Protein AF-A0A962HJQ5-F1 (afdb_monomer_lite)

Foldseek 3Di:
DDKDFQDPLQLCCLQDVVLVVLLVVLVPDDPPDDDPPDDPVCVVVSVVSSVSSVVSLVSLLVVQVVLCVQAQQVLCVVVVFHPVQWDDQVRCCVPVRGPDSVCCRVQQKDKIKGWDQFPVRFIKIKIWMWHQDSVQFIKIKIWIDRVVRDGPDPPPLDQDPPWDFDDPPHRMIMHRDPQRNPPSPDSIGDNPVSNVSSNSSVVSVNVVRD

Structure (mmCIF, N/CA/C/O backbone):
data_AF-A0A962HJQ5-F1
#
_entry.id   AF-A0A962HJQ5-F1
#
loop_
_atom_site.group_PDB
_atom_site.id
_atom_site.type_symbol
_atom_site.label_atom_id
_atom_site.label_alt_id
_atom_site.label_comp_id
_atom_site.label_asym_id
_atom_site.label_entity_id
_atom_site.label_seq_id
_atom_site.pdbx_PDB_ins_code
_atom_site.Cartn_x
_atom_site.Cartn_y
_atom_site.Cartn_z
_atom_site.occupancy
_atom_site.B_iso_or_equiv
_atom_site.auth_seq_id
_atom_site.auth_comp_id
_atom_site.auth_asym_id
_atom_site.auth_atom_id
_atom_site.pdbx_PDB_model_num
ATOM 1 N N . MET A 1 1 ? -8.966 -14.973 -13.657 1.00 60.47 1 MET A N 1
ATOM 2 C CA . MET A 1 1 ? -9.252 -13.671 -13.022 1.00 60.47 1 MET A CA 1
ATOM 3 C C . MET A 1 1 ? -9.067 -13.890 -11.535 1.00 60.47 1 MET A C 1
ATOM 5 O O . MET A 1 1 ? -9.686 -14.814 -11.024 1.00 60.47 1 MET A O 1
ATOM 9 N N . ARG A 1 2 ? -8.128 -13.191 -10.892 1.00 80.62 2 ARG A N 1
ATOM 10 C CA . ARG A 1 2 ? -7.894 -13.332 -9.450 1.00 80.62 2 ARG A CA 1
ATOM 11 C C . ARG A 1 2 ? -8.557 -12.132 -8.786 1.00 80.62 2 ARG A C 1
ATOM 13 O O . ARG A 1 2 ? -8.200 -11.006 -9.117 1.00 80.62 2 ARG A O 1
ATOM 20 N N . ALA A 1 3 ? -9.555 -12.388 -7.953 1.00 88.56 3 ALA A N 1
ATOM 21 C CA . ALA A 1 3 ? -10.132 -11.385 -7.074 1.00 88.56 3 ALA A CA 1
ATOM 22 C C . ALA A 1 3 ? -9.440 -11.483 -5.710 1.00 88.56 3 ALA A C 1
ATOM 24 O O . ALA A 1 3 ? -9.055 -12.582 -5.302 1.00 88.56 3 ALA A O 1
ATOM 25 N N . ILE A 1 4 ? -9.266 -10.347 -5.041 1.00 92.81 4 ILE A N 1
ATOM 26 C CA . ILE A 1 4 ? -8.796 -10.267 -3.655 1.00 92.81 4 ILE A CA 1
ATOM 27 C C . ILE A 1 4 ? -10.008 -10.025 -2.763 1.00 92.81 4 ILE A C 1
ATOM 29 O O . ILE A 1 4 ? -10.815 -9.146 -3.062 1.00 92.81 4 ILE A O 1
ATOM 33 N N . SER A 1 5 ? -10.142 -10.776 -1.672 1.00 93.50 5 SER A N 1
ATOM 34 C CA . SER A 1 5 ? -11.201 -10.523 -0.693 1.00 93.50 5 SER A CA 1
ATOM 35 C C . SER A 1 5 ? -10.826 -9.337 0.197 1.00 93.50 5 SER A C 1
ATOM 37 O O . SER A 1 5 ? -9.722 -9.283 0.733 1.00 93.50 5 SER A O 1
ATOM 39 N N . ILE A 1 6 ? -11.746 -8.387 0.358 1.00 93.81 6 ILE A N 1
ATOM 40 C CA . ILE A 1 6 ? -11.607 -7.261 1.281 1.00 93.81 6 ILE A CA 1
ATOM 41 C C . ILE A 1 6 ? -12.189 -7.691 2.635 1.00 93.81 6 ILE A C 1
ATOM 43 O O . ILE A 1 6 ? -13.395 -7.943 2.713 1.00 93.81 6 ILE A O 1
ATOM 47 N N . PRO A 1 7 ? -11.386 -7.737 3.713 1.00 94.38 7 PRO A N 1
ATOM 48 C CA . PRO A 1 7 ? -11.884 -8.055 5.048 1.00 94.38 7 PRO A CA 1
ATOM 49 C C . PRO A 1 7 ? -13.040 -7.141 5.471 1.00 94.38 7 PRO A C 1
ATOM 51 O O . PRO A 1 7 ? -13.002 -5.939 5.208 1.00 94.38 7 PRO A O 1
ATOM 54 N N . ASP A 1 8 ? -14.039 -7.684 6.171 1.00 93.69 8 ASP A N 1
ATOM 55 C CA . ASP A 1 8 ? -15.228 -6.928 6.610 1.00 93.69 8 ASP A CA 1
ATOM 56 C C . ASP A 1 8 ? -14.864 -5.662 7.406 1.00 93.69 8 ASP A C 1
ATOM 58 O O . ASP A 1 8 ? -15.430 -4.594 7.192 1.00 93.69 8 ASP A O 1
ATOM 62 N N . SER A 1 9 ? -13.835 -5.756 8.252 1.00 94.88 9 SER A N 1
ATOM 63 C CA . SER A 1 9 ? -13.275 -4.630 9.014 1.00 94.88 9 SER A CA 1
ATOM 64 C C . SER A 1 9 ? -12.841 -3.457 8.127 1.00 94.88 9 SER A C 1
ATOM 66 O O . SER A 1 9 ? -12.999 -2.297 8.510 1.00 94.88 9 SER A O 1
ATOM 68 N N . LEU A 1 10 ? -12.304 -3.745 6.938 1.00 95.06 10 LEU A N 1
ATOM 69 C CA . LEU A 1 10 ? -11.903 -2.737 5.963 1.00 95.06 10 LEU A CA 1
ATOM 70 C C . LEU A 1 10 ? -13.080 -2.238 5.141 1.00 95.06 10 LEU A C 1
ATOM 72 O O . LEU A 1 10 ? -13.107 -1.061 4.796 1.00 95.06 10 LEU A O 1
ATOM 76 N N . GLN A 1 11 ? -14.051 -3.101 4.839 1.00 93.25 11 GLN A N 1
ATOM 77 C CA . GLN A 1 11 ? -15.270 -2.673 4.158 1.00 93.25 11 GLN A CA 1
ATOM 78 C C . GLN A 1 11 ? -15.969 -1.581 4.973 1.00 93.25 11 GLN A C 1
ATOM 80 O O . GLN A 1 11 ? -16.251 -0.511 4.436 1.00 93.25 11 GLN A O 1
ATOM 85 N N . ASP A 1 12 ? -16.166 -1.794 6.275 1.00 92.75 12 ASP A N 1
ATOM 86 C CA . ASP A 1 12 ? -16.761 -0.782 7.151 1.00 92.75 12 ASP A CA 1
ATOM 87 C C . ASP A 1 12 ? -15.897 0.490 7.207 1.00 92.75 12 ASP A C 1
ATOM 89 O O . ASP A 1 12 ? -16.403 1.599 7.028 1.00 92.75 12 ASP A O 1
ATOM 93 N N . TYR A 1 13 ? -14.577 0.344 7.377 1.00 94.44 13 TYR A N 1
ATOM 94 C CA . TYR A 1 13 ? -13.633 1.469 7.437 1.00 94.44 13 TYR A CA 1
ATOM 95 C C . TYR A 1 13 ? -13.622 2.329 6.157 1.00 94.44 13 TYR A C 1
ATOM 97 O O . TYR A 1 13 ? -13.557 3.562 6.223 1.00 94.44 13 TYR A O 1
ATOM 105 N N . PHE A 1 14 ? -13.695 1.708 4.977 1.00 92.69 14 PHE A N 1
ATOM 106 C CA . PHE A 1 14 ? -13.731 2.432 3.706 1.00 92.69 14 PHE A CA 1
ATOM 107 C C . PHE A 1 14 ? -15.068 3.147 3.494 1.00 92.69 14 PHE A C 1
ATOM 109 O O . PHE A 1 14 ? -15.081 4.283 3.013 1.00 92.69 14 PHE A O 1
ATOM 116 N N . ASN A 1 15 ? -16.173 2.523 3.901 1.00 91.06 15 ASN A N 1
ATOM 117 C CA . ASN A 1 15 ? -17.524 3.004 3.625 1.00 91.06 15 ASN A CA 1
ATOM 118 C C . ASN A 1 15 ? -18.063 4.038 4.613 1.00 91.06 15 ASN A C 1
ATOM 120 O O . ASN A 1 15 ? -18.939 4.817 4.237 1.00 91.06 15 ASN A O 1
ATOM 124 N N . ASP A 1 16 ? -17.575 4.051 5.852 1.00 93.19 16 ASP A N 1
ATOM 125 C CA . ASP A 1 16 ? -18.049 4.959 6.894 1.00 93.19 16 ASP A CA 1
ATOM 126 C C . ASP A 1 16 ? -16.943 5.951 7.305 1.00 93.19 16 ASP A C 1
ATOM 128 O O . ASP A 1 16 ? -16.043 5.603 8.075 1.00 93.19 16 ASP A O 1
ATOM 132 N N . PRO A 1 17 ? -17.002 7.216 6.835 1.00 93.12 17 PRO A N 1
ATOM 133 C CA . PRO A 1 17 ? -16.044 8.251 7.224 1.00 93.12 17 PRO A CA 1
ATOM 134 C C . PRO A 1 17 ? -16.004 8.528 8.734 1.00 93.12 17 PRO A C 1
ATOM 136 O O . PRO A 1 17 ? -14.959 8.917 9.256 1.00 93.12 17 PRO A O 1
ATOM 139 N N . SER A 1 18 ? -17.116 8.318 9.447 1.00 96.06 18 SER A N 1
ATOM 140 C CA . SER A 1 18 ? -17.183 8.512 10.900 1.00 96.06 18 SER A CA 1
ATOM 141 C C . SER A 1 18 ? -16.418 7.403 11.613 1.00 96.06 18 SER A C 1
ATOM 143 O O . SER A 1 18 ? -15.570 7.690 12.459 1.00 96.06 18 SER A O 1
ATOM 145 N N . LEU A 1 19 ? -16.652 6.144 11.227 1.00 95.56 19 LEU A N 1
ATOM 146 C CA . LEU A 1 19 ? -15.880 5.007 11.733 1.00 95.56 19 LEU A CA 1
ATOM 147 C C . LEU A 1 19 ? -14.393 5.175 11.420 1.00 95.56 19 LEU A C 1
ATOM 149 O O . LEU A 1 19 ? -13.556 4.981 12.299 1.00 95.56 19 LEU A O 1
ATOM 153 N N . ARG A 1 20 ? -14.068 5.590 10.193 1.00 95.25 20 ARG A N 1
ATOM 154 C CA . ARG A 1 20 ? -12.700 5.882 9.763 1.00 95.25 20 ARG A CA 1
ATOM 155 C C . ARG A 1 20 ? -12.027 6.879 10.698 1.00 95.25 20 ARG A C 1
ATOM 157 O O . ARG A 1 20 ? -10.961 6.585 11.225 1.00 95.25 20 ARG A O 1
ATOM 164 N N . SER A 1 21 ? -12.677 8.013 10.967 1.00 96.69 21 SER A N 1
ATOM 165 C CA . SER A 1 21 ? -12.158 9.036 11.881 1.00 96.69 21 SER A CA 1
ATOM 166 C C . SER A 1 21 ? -11.930 8.499 13.296 1.00 96.69 21 SER A C 1
ATOM 168 O O . SER A 1 21 ? -10.949 8.876 13.933 1.00 96.69 21 SER A O 1
ATOM 170 N N . VAL A 1 22 ? -12.812 7.628 13.795 1.00 97.06 22 VAL A N 1
ATOM 171 C CA . VAL A 1 22 ? -12.656 6.998 15.116 1.00 97.06 22 VAL A CA 1
ATOM 172 C C . VAL A 1 22 ? -11.470 6.035 15.129 1.00 97.06 22 VAL A C 1
ATOM 174 O O . VAL A 1 22 ? -10.683 6.057 16.073 1.00 97.06 22 VAL A O 1
ATOM 177 N N . VAL A 1 23 ? -11.317 5.208 14.091 1.00 97.00 23 VAL A N 1
ATOM 178 C CA . VAL A 1 23 ? -10.184 4.282 13.952 1.00 97.00 23 VAL A CA 1
ATOM 179 C C . VAL A 1 23 ? -8.864 5.046 13.913 1.00 97.00 23 VAL A C 1
ATOM 181 O O . VAL A 1 23 ? -7.962 4.705 14.673 1.00 97.00 23 VAL A O 1
ATOM 184 N N . GLU A 1 24 ? -8.765 6.090 13.085 1.00 95.75 24 GLU A N 1
ATOM 185 C CA . GLU A 1 24 ? -7.567 6.937 12.994 1.00 95.75 24 GLU A CA 1
ATOM 186 C C . GLU A 1 24 ? -7.223 7.526 14.370 1.00 95.75 24 GLU A C 1
ATOM 188 O O . GLU A 1 24 ? -6.123 7.317 14.878 1.00 95.75 24 GLU A O 1
ATOM 193 N N . HIS A 1 25 ? -8.202 8.136 15.046 1.00 95.19 25 HIS A N 1
ATOM 194 C CA . HIS A 1 25 ? -7.995 8.723 16.369 1.00 95.19 25 HIS A CA 1
ATOM 195 C C . HIS A 1 25 ? -7.527 7.703 17.420 1.00 95.19 25 HIS A C 1
ATOM 197 O O . HIS A 1 25 ? -6.647 8.001 18.228 1.00 95.19 25 HIS A O 1
ATOM 203 N N . LEU A 1 26 ? -8.097 6.492 17.426 1.00 95.75 26 LEU A N 1
ATOM 204 C CA . LEU A 1 26 ? -7.707 5.426 18.356 1.00 95.75 26 LEU A CA 1
ATOM 205 C C . LEU A 1 26 ? -6.292 4.898 18.091 1.00 95.75 26 LEU A C 1
ATOM 207 O O . LEU A 1 26 ? -5.616 4.477 19.032 1.00 95.75 26 LEU A O 1
ATOM 211 N N . LEU A 1 27 ? -5.853 4.892 16.831 1.00 94.88 27 LEU A N 1
ATOM 212 C CA . LEU A 1 27 ? -4.522 4.433 16.432 1.00 94.88 27 LEU A CA 1
ATOM 213 C C . LEU A 1 27 ? -3.431 5.486 16.657 1.00 94.88 27 LEU A C 1
ATOM 215 O O . LEU A 1 27 ? -2.266 5.114 16.786 1.00 94.88 27 LEU A O 1
ATOM 219 N N . GLU A 1 28 ? -3.795 6.766 16.739 1.00 92.50 28 GLU A N 1
ATOM 220 C CA . GLU A 1 28 ? -2.890 7.858 17.122 1.00 92.50 28 GLU A CA 1
ATOM 221 C C . GLU A 1 28 ? -2.537 7.845 18.620 1.00 92.50 28 GLU A C 1
ATOM 223 O O . GLU A 1 28 ? -1.492 8.367 19.011 1.00 92.50 28 GLU A O 1
ATOM 228 N N . GLN A 1 29 ? -3.376 7.242 19.471 1.00 90.38 29 GLN A N 1
ATOM 229 C CA . GLN A 1 29 ? -3.113 7.154 20.911 1.00 90.38 29 GLN A CA 1
ATOM 230 C C . GLN A 1 29 ? -1.950 6.196 21.209 1.00 90.38 29 GLN A C 1
ATOM 232 O O . GLN A 1 29 ? -1.920 5.060 20.722 1.00 90.38 29 GLN A O 1
ATOM 237 N N . THR A 1 30 ? -1.022 6.619 22.073 1.00 84.00 30 THR A N 1
ATOM 238 C CA . THR A 1 30 ? 0.113 5.789 22.509 1.00 84.00 30 THR A CA 1
ATOM 239 C C . THR A 1 30 ? -0.341 4.649 23.423 1.00 84.00 30 THR A C 1
ATOM 241 O O . THR A 1 30 ? -1.396 4.698 24.053 1.00 84.00 30 THR A O 1
ATOM 244 N N . ASP A 1 31 ? 0.422 3.555 23.477 1.00 82.94 31 ASP A N 1
ATOM 245 C CA . ASP A 1 31 ? 0.130 2.409 24.359 1.00 82.94 31 ASP A CA 1
ATOM 246 C C . ASP A 1 31 ? 0.435 2.672 25.840 1.00 82.94 31 ASP A C 1
ATOM 248 O O . ASP A 1 31 ? 0.076 1.870 26.700 1.00 82.94 31 ASP A O 1
ATOM 252 N N . GLU A 1 32 ? 1.069 3.801 26.148 1.00 88.25 32 GLU A N 1
ATOM 253 C CA . GLU A 1 32 ? 1.631 4.061 27.471 1.00 88.25 32 GLU A CA 1
ATOM 254 C C . GLU A 1 32 ? 0.587 4.566 28.474 1.00 88.25 32 GLU A C 1
ATOM 256 O O . GLU A 1 32 ? 0.693 4.282 29.672 1.00 88.25 32 GLU A O 1
ATOM 261 N N . HIS A 1 33 ? -0.435 5.296 28.014 1.00 88.56 33 HIS A N 1
ATOM 262 C CA . HIS A 1 33 ? -1.385 5.985 28.889 1.00 88.56 33 HIS A CA 1
ATOM 263 C C . HIS A 1 33 ? -2.832 5.896 28.385 1.00 88.56 33 HIS A C 1
ATOM 265 O O . HIS A 1 33 ? -3.103 5.958 27.188 1.00 88.56 33 HIS A O 1
ATOM 271 N N . LEU A 1 34 ? -3.783 5.772 29.320 1.00 91.44 34 LEU A N 1
ATOM 272 C CA . LEU A 1 34 ? -5.211 5.902 29.016 1.00 91.44 34 LEU A CA 1
ATOM 273 C C . LEU A 1 34 ? -5.571 7.375 28.743 1.00 91.44 3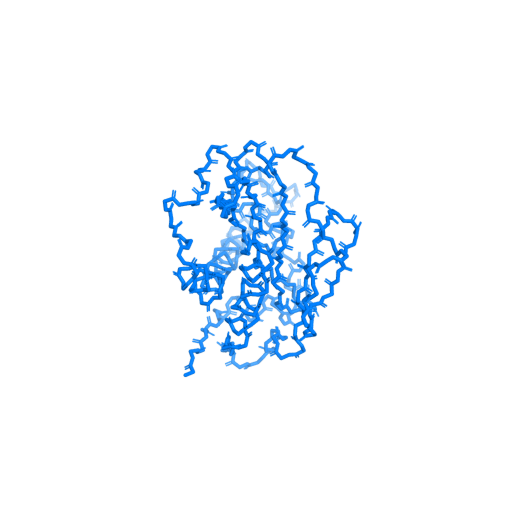4 LEU A C 1
ATOM 275 O O . LEU A 1 34 ? -4.968 8.261 29.357 1.00 91.44 34 LEU A O 1
ATOM 279 N N . PRO A 1 35 ? -6.580 7.655 27.894 1.00 92.25 35 PRO A N 1
ATOM 280 C CA . PRO A 1 35 ? -7.053 9.014 27.653 1.00 92.25 35 PRO A CA 1
ATOM 281 C C . PRO A 1 35 ? -7.442 9.740 28.945 1.00 92.25 35 PRO A C 1
ATOM 283 O O . PRO A 1 35 ? -8.098 9.178 29.829 1.00 92.25 35 PRO A O 1
ATOM 286 N N . ALA A 1 36 ? -7.070 11.017 29.041 1.00 91.31 36 ALA A N 1
ATOM 287 C CA . ALA A 1 36 ? -7.434 11.849 30.180 1.00 91.31 36 ALA A CA 1
ATOM 288 C C . ALA A 1 36 ? -8.964 11.968 30.298 1.00 91.31 36 ALA A C 1
ATOM 290 O O . ALA A 1 36 ? -9.658 12.225 29.317 1.00 91.31 36 ALA A O 1
ATOM 291 N N . GLY A 1 37 ? -9.491 11.792 31.511 1.00 92.81 37 GLY A N 1
ATOM 292 C CA . GLY A 1 37 ? -10.931 11.877 31.776 1.00 92.81 37 GLY A CA 1
ATOM 293 C C . GLY A 1 37 ? -11.733 10.612 31.448 1.00 92.81 37 GLY A C 1
ATOM 294 O O . GLY A 1 37 ? -12.948 10.623 31.638 1.00 92.81 37 GLY A O 1
ATOM 295 N N . LEU A 1 38 ? -11.091 9.520 31.012 1.00 94.88 38 LEU A N 1
ATOM 296 C CA . LEU A 1 38 ? -11.764 8.232 30.835 1.00 94.88 38 LEU A CA 1
ATOM 297 C C . LEU A 1 38 ? -12.240 7.689 32.193 1.00 94.88 38 LEU A C 1
ATOM 299 O O . LEU A 1 38 ? -11.442 7.473 33.107 1.00 94.88 38 LEU A O 1
ATOM 303 N N . GLY A 1 39 ? -13.547 7.461 32.329 1.00 96.19 39 GLY A N 1
ATOM 304 C CA . GLY A 1 39 ? -14.117 6.853 33.526 1.00 96.19 39 GLY A CA 1
ATOM 305 C C . GLY A 1 39 ? -13.748 5.374 33.646 1.00 96.19 39 GLY A C 1
ATOM 306 O O . GLY A 1 39 ? -13.591 4.677 32.645 1.00 96.19 39 GLY A O 1
ATOM 307 N N . TRP A 1 40 ? -13.653 4.859 34.877 1.00 96.00 40 TRP A N 1
ATOM 308 C CA . TRP A 1 40 ? -13.306 3.449 35.123 1.00 96.00 40 TRP A CA 1
ATOM 309 C C . TRP A 1 40 ? -14.262 2.468 34.427 1.00 96.00 40 TRP A C 1
ATOM 311 O O . TRP A 1 40 ? -13.834 1.424 33.937 1.00 96.00 40 TRP A O 1
ATOM 321 N N . GLN A 1 41 ? -15.547 2.815 34.339 1.00 95.69 41 GLN A N 1
ATOM 322 C CA . GLN A 1 41 ? -16.557 2.026 33.633 1.00 95.69 41 GLN A CA 1
ATOM 323 C C . GLN A 1 41 ? -16.315 1.930 32.114 1.00 95.69 41 GLN A C 1
ATOM 325 O O . GLN A 1 41 ? -16.746 0.961 31.491 1.00 95.69 41 GLN A O 1
ATOM 330 N N . ASP A 1 42 ? -15.589 2.887 31.530 1.00 96.56 42 ASP A N 1
ATOM 331 C CA . ASP A 1 42 ? -15.384 3.005 30.082 1.00 96.56 42 ASP A CA 1
ATOM 332 C C . ASP A 1 42 ? -14.083 2.339 29.609 1.00 96.56 42 ASP A C 1
ATOM 334 O O . ASP A 1 42 ? -13.910 2.088 28.417 1.00 96.56 42 ASP A O 1
ATOM 338 N N . VAL A 1 43 ? -13.188 1.970 30.534 1.00 95.44 43 VAL A N 1
ATOM 339 C CA . VAL A 1 43 ? -11.883 1.345 30.240 1.00 95.44 43 VAL A CA 1
ATOM 340 C C . VAL A 1 43 ? -12.031 0.084 29.386 1.00 95.44 43 VAL A C 1
ATOM 342 O O . VAL A 1 43 ? -11.306 -0.104 28.408 1.00 95.44 43 VAL A O 1
ATOM 345 N N . ARG A 1 44 ? -13.005 -0.779 29.703 1.00 97.12 44 ARG A N 1
ATOM 346 C CA . ARG A 1 44 ? -13.254 -2.007 28.930 1.00 97.12 44 ARG A CA 1
ATOM 347 C C . ARG A 1 44 ? -13.685 -1.697 27.497 1.00 97.12 44 ARG A C 1
ATOM 349 O O . ARG A 1 44 ? -13.210 -2.339 26.557 1.00 97.12 44 ARG A O 1
ATOM 356 N N . THR A 1 45 ? -14.587 -0.733 27.339 1.00 96.69 45 THR A N 1
ATOM 357 C CA . THR A 1 45 ? -15.089 -0.296 26.033 1.00 96.69 45 THR A CA 1
ATOM 358 C C . THR A 1 45 ? -13.960 0.314 25.211 1.00 96.69 45 THR A C 1
ATOM 360 O O . THR A 1 45 ? -13.792 -0.061 24.054 1.00 96.69 45 THR A O 1
ATOM 363 N N . TYR A 1 46 ? -13.123 1.155 25.827 1.00 96.00 46 TYR A N 1
ATOM 364 C CA . TYR A 1 46 ? -11.944 1.745 25.195 1.00 96.00 46 TYR A CA 1
ATOM 365 C C . TYR A 1 46 ? -10.988 0.681 24.644 1.00 96.00 46 TYR A C 1
ATOM 367 O O . TYR A 1 46 ? -10.667 0.701 23.458 1.00 96.00 46 TYR A O 1
ATOM 375 N N . HIS A 1 47 ? -10.582 -0.300 25.458 1.00 95.69 47 HIS A N 1
ATOM 376 C CA . HIS A 1 47 ? -9.683 -1.360 24.985 1.00 95.69 47 HIS A CA 1
ATOM 377 C C . HIS A 1 47 ? -10.309 -2.228 23.891 1.00 95.69 47 HIS A C 1
ATOM 379 O O . HIS A 1 47 ? -9.611 -2.637 22.966 1.00 95.69 47 HIS A O 1
ATOM 385 N N . SER A 1 48 ? -11.618 -2.482 23.964 1.00 97.12 48 SER A N 1
ATOM 386 C CA . SER A 1 48 ? -12.330 -3.238 22.927 1.00 97.12 48 SER A CA 1
ATOM 387 C C . SER A 1 48 ? -12.355 -2.473 21.599 1.00 97.12 48 SER A C 1
ATOM 389 O O . SER A 1 48 ? -12.053 -3.047 20.554 1.00 97.12 48 SER A O 1
ATOM 391 N N . ALA A 1 49 ? -12.640 -1.168 21.641 1.00 96.88 49 ALA A N 1
ATOM 392 C CA . ALA A 1 49 ? -12.610 -0.297 20.469 1.00 96.88 49 ALA A CA 1
ATOM 393 C C . ALA A 1 49 ? -11.196 -0.191 19.881 1.00 96.88 49 ALA A C 1
ATOM 395 O O . ALA A 1 49 ? -11.007 -0.311 18.672 1.00 96.88 49 ALA A O 1
ATOM 396 N N . ARG A 1 50 ? -10.181 -0.051 20.738 1.00 96.31 50 ARG A N 1
ATOM 397 C CA . ARG A 1 50 ? -8.783 -0.001 20.309 1.00 96.31 50 ARG A CA 1
ATOM 398 C C . ARG A 1 50 ? -8.326 -1.303 19.659 1.00 96.31 50 ARG A C 1
ATOM 400 O O . ARG A 1 50 ? -7.649 -1.265 18.638 1.00 96.31 50 ARG A O 1
ATOM 407 N N . LEU A 1 51 ? -8.712 -2.453 20.212 1.00 96.69 51 LEU A N 1
ATOM 408 C CA . LEU A 1 51 ? -8.418 -3.751 19.607 1.00 96.69 51 LEU A CA 1
ATOM 409 C C . LEU A 1 51 ? -9.047 -3.872 18.211 1.00 96.69 51 LEU A C 1
ATOM 411 O O . LEU A 1 51 ? -8.393 -4.357 17.289 1.00 96.69 51 LEU A O 1
ATOM 415 N N . ALA A 1 52 ? -10.281 -3.392 18.034 1.00 97.81 52 ALA A N 1
ATOM 416 C CA . ALA A 1 52 ? -10.923 -3.344 16.723 1.00 97.81 52 ALA A CA 1
ATOM 417 C C . ALA A 1 52 ? -10.162 -2.433 15.742 1.00 97.81 52 ALA A C 1
ATOM 419 O O . ALA A 1 52 ? -9.911 -2.835 14.609 1.00 97.81 52 ALA A O 1
ATOM 420 N N . ALA A 1 53 ? -9.710 -1.256 16.186 1.00 97.44 53 ALA A N 1
ATOM 421 C CA . ALA A 1 53 ? -8.896 -0.357 15.366 1.00 97.44 53 ALA A CA 1
ATOM 422 C C . ALA A 1 53 ? -7.549 -0.993 14.962 1.00 97.44 53 ALA A C 1
ATOM 424 O O . ALA A 1 53 ? -7.137 -0.915 13.805 1.00 97.44 53 ALA A O 1
ATOM 425 N N . LEU A 1 54 ? -6.884 -1.701 15.883 1.00 96.31 54 LEU A N 1
ATOM 426 C CA . LEU A 1 54 ? -5.660 -2.456 15.589 1.00 96.31 54 LEU A CA 1
ATOM 427 C C . LEU A 1 54 ? -5.901 -3.572 14.568 1.00 96.31 54 LEU A C 1
ATOM 429 O O . LEU A 1 54 ? -5.047 -3.801 13.711 1.00 96.31 54 LEU A O 1
ATOM 433 N N . LYS A 1 55 ? -7.061 -4.238 14.628 1.00 97.19 55 LYS A N 1
ATOM 434 C CA . LYS A 1 55 ? -7.465 -5.221 13.620 1.00 97.19 55 LYS A CA 1
ATOM 435 C C . LYS A 1 55 ? -7.633 -4.577 12.244 1.00 97.19 55 LYS A C 1
ATOM 437 O O . LYS A 1 55 ? -7.086 -5.112 11.288 1.00 97.19 55 LYS A O 1
ATOM 442 N N . VAL A 1 56 ? -8.304 -3.425 12.150 1.00 97.00 56 VAL A N 1
ATOM 443 C CA . VAL A 1 56 ? -8.416 -2.664 10.889 1.00 97.00 56 VAL A CA 1
ATOM 444 C C . VAL A 1 56 ? -7.024 -2.362 10.328 1.00 97.00 56 VAL A C 1
ATOM 446 O O . VAL A 1 56 ? -6.764 -2.646 9.165 1.00 97.00 56 VAL A O 1
ATOM 449 N N . ARG A 1 57 ? -6.089 -1.878 11.158 1.00 96.69 57 ARG A N 1
ATOM 450 C CA . ARG A 1 57 ? -4.709 -1.605 10.725 1.00 96.69 57 ARG A CA 1
ATOM 451 C C . ARG A 1 57 ? -3.986 -2.847 10.201 1.00 96.69 57 ARG A C 1
ATOM 453 O O . ARG A 1 57 ? -3.301 -2.772 9.184 1.00 96.69 57 ARG A O 1
ATOM 460 N N . ALA A 1 58 ? -4.119 -3.977 10.893 1.00 96.62 58 ALA A N 1
ATOM 461 C CA . ALA A 1 58 ? -3.501 -5.233 10.476 1.00 96.62 58 ALA A CA 1
ATOM 462 C C . ALA A 1 58 ? -4.097 -5.748 9.158 1.00 96.62 58 ALA A C 1
ATOM 464 O O . ALA A 1 58 ? -3.353 -6.068 8.234 1.00 96.62 58 ALA A O 1
ATOM 465 N N . ASP A 1 59 ? -5.427 -5.762 9.051 1.00 96.94 59 ASP A N 1
ATOM 466 C CA . ASP A 1 59 ? -6.137 -6.179 7.842 1.00 96.94 59 ASP A CA 1
ATOM 467 C C . ASP A 1 59 ? -5.763 -5.269 6.651 1.00 96.94 59 ASP A C 1
ATOM 469 O O . ASP A 1 59 ? -5.563 -5.758 5.541 1.00 96.94 59 ASP A O 1
ATOM 473 N N . PHE A 1 60 ? -5.573 -3.962 6.880 1.00 95.94 60 PHE A N 1
ATOM 474 C CA . PHE A 1 60 ? -5.134 -3.001 5.859 1.00 95.94 60 PHE A CA 1
ATOM 475 C C . PHE A 1 60 ? -3.732 -3.315 5.332 1.00 95.94 60 PHE A C 1
ATOM 477 O O . PHE A 1 60 ? -3.509 -3.326 4.122 1.00 95.94 60 PHE A O 1
ATOM 484 N N . ALA A 1 61 ? -2.786 -3.597 6.231 1.00 96.19 61 ALA A N 1
ATOM 485 C CA . ALA A 1 61 ? -1.427 -3.971 5.849 1.00 96.19 61 ALA A CA 1
ATOM 486 C C . ALA A 1 61 ? -1.407 -5.277 5.036 1.00 96.19 61 ALA A C 1
ATOM 488 O O . ALA A 1 61 ? -0.706 -5.365 4.031 1.00 96.19 61 ALA A O 1
ATOM 489 N N . LEU A 1 62 ? -2.211 -6.269 5.430 1.00 96.50 62 LEU A N 1
ATOM 490 C CA . LEU A 1 62 ? -2.342 -7.524 4.687 1.00 96.50 62 LEU A CA 1
ATOM 491 C C . LEU A 1 62 ? -2.933 -7.305 3.291 1.00 96.50 62 LEU A C 1
ATOM 493 O O . LEU A 1 62 ? -2.425 -7.873 2.327 1.00 96.50 62 LEU A O 1
ATOM 497 N N . LEU A 1 63 ? -3.945 -6.441 3.162 1.00 95.81 63 LEU A N 1
ATOM 498 C CA . LEU A 1 63 ? -4.513 -6.092 1.860 1.00 95.81 63 LEU A CA 1
ATOM 499 C C . LEU A 1 63 ? -3.475 -5.413 0.950 1.00 95.81 63 LEU A C 1
ATOM 501 O O . LEU A 1 63 ? -3.376 -5.767 -0.222 1.00 95.81 63 LEU A O 1
ATOM 505 N N . LEU A 1 64 ? -2.673 -4.478 1.474 1.00 96.19 64 LEU A N 1
ATOM 506 C CA . LEU A 1 64 ? -1.577 -3.855 0.718 1.00 96.19 64 LEU A CA 1
ATOM 507 C C . LEU A 1 64 ? -0.556 -4.885 0.215 1.00 96.19 64 LEU A C 1
ATOM 509 O O . LEU A 1 64 ? -0.144 -4.822 -0.942 1.00 96.19 64 LEU A O 1
ATOM 513 N N . LEU A 1 65 ? -0.169 -5.838 1.065 1.00 95.88 65 LEU A N 1
ATOM 514 C CA . LEU A 1 65 ? 0.757 -6.908 0.692 1.00 95.88 65 LEU A CA 1
ATOM 515 C C . LEU A 1 65 ? 0.166 -7.824 -0.386 1.00 95.88 65 LEU A C 1
ATOM 517 O O . LEU A 1 65 ? 0.858 -8.179 -1.335 1.00 95.88 65 LEU A O 1
ATOM 521 N N . GLU A 1 66 ? -1.120 -8.165 -0.299 1.00 96.19 66 GLU A N 1
ATOM 522 C CA . GLU A 1 66 ? -1.768 -8.979 -1.329 1.00 96.19 66 GLU A CA 1
ATOM 523 C C . GLU A 1 66 ? -1.888 -8.226 -2.664 1.00 96.19 66 GLU A C 1
ATOM 525 O O . GLU A 1 66 ? -1.678 -8.798 -3.739 1.00 96.19 66 GLU A O 1
ATOM 530 N N . LEU A 1 67 ? -2.163 -6.920 -2.622 1.00 95.19 67 LEU A N 1
ATOM 531 C CA . LEU A 1 67 ? -2.133 -6.067 -3.809 1.00 95.19 67 LEU A CA 1
ATOM 532 C C . LEU A 1 67 ? -0.740 -6.022 -4.433 1.00 95.19 67 LEU A C 1
ATOM 534 O O . LEU A 1 67 ? -0.610 -6.144 -5.650 1.00 95.19 67 LEU A O 1
ATOM 538 N N . TRP A 1 68 ? 0.297 -5.879 -3.613 1.00 96.12 68 TRP A N 1
ATOM 539 C CA . TRP A 1 68 ? 1.685 -5.915 -4.057 1.00 96.12 68 TRP A CA 1
ATOM 540 C C . TRP A 1 68 ? 2.025 -7.244 -4.743 1.00 96.12 68 TRP A C 1
ATOM 542 O O . TRP A 1 68 ? 2.477 -7.259 -5.892 1.00 96.12 68 TRP A O 1
ATOM 552 N N . ASP A 1 69 ? 1.726 -8.360 -4.073 1.00 96.06 69 ASP A N 1
ATOM 553 C CA . ASP A 1 69 ? 1.990 -9.713 -4.561 1.00 96.06 69 ASP A CA 1
ATOM 554 C C . ASP A 1 69 ? 1.245 -10.024 -5.864 1.00 96.06 69 ASP A C 1
ATOM 556 O O . ASP A 1 69 ? 1.698 -10.840 -6.660 1.00 96.06 69 ASP A O 1
ATOM 560 N N . THR A 1 70 ? 0.095 -9.393 -6.104 1.00 95.06 70 THR A N 1
ATOM 561 C CA . THR A 1 70 ? -0.703 -9.602 -7.320 1.00 95.06 70 THR A CA 1
ATOM 562 C C . THR A 1 70 ? -0.391 -8.619 -8.446 1.00 95.06 70 THR A C 1
ATOM 564 O O . THR A 1 70 ? -0.837 -8.852 -9.572 1.00 95.06 70 THR A O 1
ATOM 567 N N . SER A 1 71 ? 0.380 -7.559 -8.184 1.00 95.06 71 SER A N 1
ATOM 568 C CA . SER A 1 71 ? 0.715 -6.512 -9.154 1.00 95.06 71 SER A CA 1
ATOM 569 C C . SER A 1 71 ? 2.221 -6.421 -9.402 1.00 95.06 71 SER A C 1
ATOM 571 O O . SER A 1 71 ? 2.732 -7.114 -10.286 1.00 95.06 71 SER A O 1
ATOM 573 N N . TRP A 1 72 ? 2.926 -5.586 -8.637 1.00 96.25 72 TRP A N 1
ATOM 574 C CA . TRP A 1 72 ? 4.340 -5.286 -8.825 1.00 96.25 72 TRP A CA 1
ATOM 575 C C . TRP A 1 72 ? 5.213 -6.523 -8.755 1.00 96.25 72 TRP A C 1
ATOM 577 O O . TRP A 1 72 ? 5.987 -6.737 -9.680 1.00 96.25 72 TRP A O 1
ATOM 587 N N . LYS A 1 73 ? 5.048 -7.376 -7.739 1.00 96.06 73 LYS A N 1
ATOM 588 C CA . LYS A 1 73 ? 5.891 -8.567 -7.578 1.00 96.06 73 LYS A CA 1
ATOM 589 C C . LYS A 1 73 ? 5.894 -9.452 -8.821 1.00 96.06 73 LYS A C 1
ATOM 591 O O . LYS A 1 73 ? 6.946 -9.734 -9.381 1.00 96.06 73 LYS A O 1
ATOM 596 N N . LEU A 1 74 ? 4.709 -9.825 -9.303 1.00 95.62 74 LEU A N 1
ATOM 597 C CA . LEU A 1 74 ? 4.580 -10.664 -10.496 1.00 95.62 74 LEU A CA 1
ATOM 598 C C . LEU A 1 74 ? 5.116 -9.980 -11.756 1.00 95.62 74 LEU A C 1
ATOM 600 O O . LEU A 1 74 ? 5.608 -10.660 -12.654 1.00 95.62 74 LEU A O 1
ATOM 604 N N . ALA A 1 75 ? 4.972 -8.658 -11.869 1.00 96.12 75 ALA A N 1
ATOM 605 C CA . ALA A 1 75 ? 5.511 -7.915 -13.000 1.00 96.12 75 ALA A CA 1
ATOM 606 C C . ALA A 1 75 ? 7.050 -7.878 -12.949 1.00 96.12 75 ALA A C 1
ATOM 608 O O . ALA A 1 75 ? 7.697 -8.183 -13.946 1.00 96.12 75 ALA A O 1
ATOM 609 N N . LEU A 1 76 ? 7.634 -7.586 -11.788 1.00 95.75 76 LEU A N 1
ATOM 610 C CA . LEU A 1 76 ? 9.080 -7.551 -11.562 1.00 95.75 76 LEU A CA 1
ATOM 611 C C . LEU A 1 76 ? 9.725 -8.911 -11.850 1.00 95.75 76 LEU A C 1
ATOM 613 O O . LEU A 1 76 ? 10.647 -8.989 -12.664 1.00 95.75 76 LEU A O 1
ATOM 617 N N . GLU A 1 77 ? 9.164 -9.991 -11.298 1.00 95.00 77 GLU A N 1
ATOM 618 C CA . GLU A 1 77 ? 9.651 -11.359 -11.511 1.00 95.00 77 GLU A CA 1
ATOM 619 C C . GLU A 1 77 ? 9.662 -11.738 -13.003 1.00 95.00 77 GLU A C 1
ATOM 621 O O . GLU A 1 77 ? 10.610 -12.356 -13.490 1.00 95.00 77 GLU A O 1
ATOM 626 N N . ARG A 1 78 ? 8.646 -11.319 -13.774 1.00 95.50 78 ARG A N 1
ATOM 627 C CA . ARG A 1 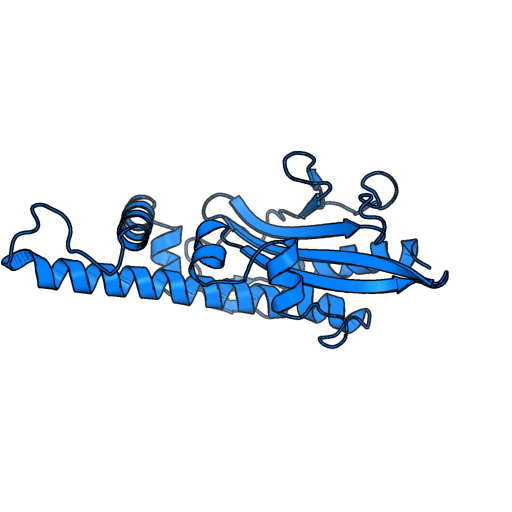78 ? 8.589 -11.549 -15.232 1.00 95.50 78 ARG A CA 1
ATOM 628 C C . ARG A 1 78 ? 9.688 -10.832 -16.005 1.00 95.50 78 ARG A C 1
ATOM 630 O O . ARG A 1 78 ? 10.088 -11.318 -17.060 1.00 95.50 78 ARG A O 1
ATOM 637 N N . HIS A 1 79 ? 10.159 -9.701 -15.494 1.00 94.12 79 HIS A N 1
ATOM 638 C CA . HIS A 1 79 ? 11.260 -8.935 -16.070 1.00 94.12 79 HIS A CA 1
ATOM 639 C C . HIS A 1 79 ? 12.620 -9.294 -15.446 1.00 94.12 79 HIS A C 1
ATOM 641 O O . HIS A 1 79 ? 13.601 -8.592 -15.675 1.00 94.12 79 HIS A O 1
ATOM 647 N N . GLY A 1 80 ? 12.700 -10.405 -14.703 1.00 92.75 80 GLY A N 1
ATOM 648 C CA . GLY A 1 80 ? 13.946 -10.912 -14.126 1.00 92.75 80 GLY A CA 1
ATOM 649 C C . GLY A 1 80 ? 14.427 -10.145 -12.893 1.00 92.75 80 GLY A C 1
ATOM 650 O O . GLY A 1 80 ? 15.581 -10.298 -12.509 1.00 92.75 80 GLY A O 1
ATOM 651 N N . MET A 1 81 ? 13.564 -9.328 -12.286 1.00 92.94 81 MET A N 1
ATOM 652 C CA . MET A 1 81 ? 13.833 -8.619 -11.038 1.00 92.94 81 MET A CA 1
ATOM 653 C C . MET A 1 81 ? 13.172 -9.385 -9.893 1.00 92.94 81 MET A C 1
ATOM 655 O O . MET A 1 81 ? 11.954 -9.363 -9.738 1.00 92.94 81 MET A O 1
ATOM 659 N N . ASP A 1 82 ? 13.981 -10.110 -9.125 1.00 89.81 82 ASP A N 1
ATOM 660 C CA . ASP A 1 82 ? 13.536 -10.951 -8.013 1.00 89.81 82 ASP A CA 1
ATOM 661 C C . ASP A 1 82 ? 14.007 -10.404 -6.651 1.00 89.81 82 ASP A C 1
ATOM 663 O O . ASP A 1 82 ? 14.615 -9.335 -6.561 1.00 89.81 82 ASP A O 1
ATOM 667 N N . GLU A 1 83 ? 13.730 -11.141 -5.572 1.00 87.19 83 GLU A N 1
ATOM 668 C CA . GLU A 1 83 ? 14.131 -10.772 -4.205 1.00 87.19 83 GLU A CA 1
ATOM 669 C C . GLU A 1 83 ? 15.655 -10.629 -4.028 1.00 87.19 83 GLU A C 1
ATOM 671 O O . GLU A 1 83 ? 16.085 -9.954 -3.100 1.00 87.19 83 GLU A O 1
ATOM 676 N N . ASN A 1 84 ? 16.489 -11.204 -4.906 1.00 87.44 84 ASN A N 1
ATOM 677 C CA . ASN A 1 84 ? 17.945 -11.014 -4.835 1.00 87.44 84 ASN A CA 1
ATOM 678 C C . ASN A 1 84 ? 18.374 -9.634 -5.351 1.00 87.44 84 ASN A C 1
ATOM 680 O O . ASN A 1 84 ? 19.478 -9.183 -5.054 1.00 87.44 84 ASN A O 1
ATOM 684 N N . SER A 1 85 ? 17.521 -8.991 -6.151 1.00 89.25 85 SER A N 1
ATOM 685 C CA . SER A 1 85 ? 17.720 -7.631 -6.667 1.00 89.25 85 SER A CA 1
ATOM 686 C C . SER A 1 85 ? 17.012 -6.576 -5.808 1.00 89.25 85 SER A C 1
ATOM 688 O O . SER A 1 85 ? 17.185 -5.375 -6.034 1.00 89.25 85 SER A O 1
ATOM 690 N N . ALA A 1 86 ? 16.190 -7.017 -4.851 1.00 92.62 86 ALA A N 1
ATOM 691 C CA . ALA A 1 86 ? 15.488 -6.155 -3.916 1.00 92.62 86 ALA A CA 1
ATOM 692 C C . ALA A 1 86 ? 16.445 -5.625 -2.848 1.00 92.62 86 ALA A C 1
ATOM 694 O O . ALA A 1 86 ? 17.371 -6.309 -2.410 1.00 92.62 86 ALA A O 1
ATOM 695 N N . TRP A 1 87 ? 16.185 -4.407 -2.391 1.00 92.19 87 TRP A N 1
ATOM 696 C CA . TRP A 1 87 ? 16.909 -3.838 -1.266 1.00 92.19 87 TRP A CA 1
ATOM 697 C C . TRP A 1 87 ? 16.570 -4.576 0.026 1.00 92.19 87 TRP A C 1
ATOM 699 O O . TRP A 1 87 ? 15.413 -4.938 0.286 1.00 92.19 87 TRP A O 1
ATOM 709 N N . ASP A 1 88 ? 17.591 -4.777 0.855 1.00 91.31 88 ASP A N 1
ATOM 710 C CA . ASP A 1 88 ? 17.391 -5.269 2.208 1.00 91.31 88 ASP A CA 1
ATOM 711 C C . ASP A 1 88 ? 16.744 -4.197 3.102 1.00 91.31 88 ASP A C 1
ATOM 713 O O . ASP A 1 88 ? 16.577 -3.030 2.737 1.00 91.31 88 ASP A O 1
ATOM 717 N N . MET A 1 89 ? 16.327 -4.622 4.292 1.00 88.44 89 MET A N 1
ATOM 718 C CA . MET A 1 89 ? 15.632 -3.756 5.246 1.00 88.44 89 MET A CA 1
ATOM 719 C C . MET A 1 89 ? 16.495 -2.574 5.698 1.00 88.44 89 MET A C 1
ATOM 721 O O . MET A 1 89 ? 15.970 -1.484 5.902 1.00 88.44 89 MET A O 1
ATOM 725 N N . GLU A 1 90 ? 17.806 -2.776 5.839 1.00 89.94 90 GLU A N 1
ATOM 726 C CA . GLU A 1 90 ? 18.740 -1.726 6.250 1.00 89.94 90 GLU A CA 1
ATOM 727 C C . GLU A 1 90 ? 18.874 -0.650 5.165 1.00 89.94 90 GLU A C 1
ATOM 729 O O . GLU A 1 90 ? 18.759 0.542 5.452 1.00 89.94 90 GLU A O 1
ATOM 734 N N . SER A 1 91 ? 19.027 -1.059 3.907 1.00 90.25 91 SER A N 1
ATOM 735 C CA . SER A 1 91 ? 19.084 -0.158 2.753 1.00 90.25 91 SER A CA 1
ATOM 736 C C . SER A 1 91 ? 17.781 0.628 2.602 1.00 90.25 91 SER A C 1
ATOM 738 O O . SER A 1 91 ? 17.811 1.850 2.458 1.00 90.25 91 SER A O 1
ATOM 740 N N . MET A 1 92 ? 16.630 -0.045 2.730 1.00 88.56 92 MET A N 1
ATOM 741 C CA . MET A 1 92 ? 15.315 0.609 2.734 1.00 88.56 92 MET A CA 1
ATOM 742 C C . MET A 1 92 ? 15.196 1.641 3.866 1.00 88.56 92 MET A C 1
ATOM 744 O O . MET A 1 92 ? 14.751 2.768 3.634 1.00 88.56 92 MET A O 1
ATOM 748 N N . ALA A 1 93 ? 15.627 1.279 5.080 1.00 86.44 93 ALA A N 1
ATOM 749 C CA . ALA A 1 93 ? 15.558 2.148 6.249 1.00 86.44 93 ALA A CA 1
ATOM 750 C C . ALA A 1 93 ? 16.399 3.422 6.098 1.00 86.44 93 ALA A C 1
ATOM 752 O O . ALA A 1 93 ? 15.987 4.482 6.566 1.00 86.44 93 ALA A O 1
ATOM 753 N N . ASN A 1 94 ? 17.544 3.327 5.423 1.00 85.38 94 ASN A N 1
ATOM 754 C CA . ASN A 1 94 ? 18.433 4.461 5.184 1.00 85.38 94 ASN A CA 1
ATOM 755 C C . ASN A 1 94 ? 17.924 5.419 4.098 1.00 85.38 94 ASN A C 1
ATOM 757 O O . ASN A 1 94 ? 18.250 6.603 4.142 1.00 85.38 94 ASN A O 1
ATOM 761 N N . TYR A 1 95 ? 17.158 4.918 3.129 1.00 81.38 95 TYR A N 1
ATOM 762 C CA . TYR A 1 95 ? 16.721 5.703 1.976 1.00 81.38 95 TYR A CA 1
ATOM 763 C C . TYR A 1 95 ? 15.346 6.334 2.165 1.00 81.38 95 TYR A C 1
ATOM 765 O O . TYR A 1 95 ? 15.205 7.552 2.100 1.00 81.38 95 TYR A O 1
ATOM 773 N N . ASP A 1 96 ? 14.333 5.505 2.413 1.00 72.00 96 ASP A N 1
ATOM 774 C CA . ASP A 1 96 ? 12.950 5.965 2.516 1.00 72.00 96 ASP A CA 1
ATOM 775 C C . ASP A 1 96 ? 12.486 5.936 3.977 1.00 72.00 96 ASP A C 1
ATOM 777 O O . ASP A 1 96 ? 11.533 6.615 4.337 1.00 72.00 96 ASP A O 1
ATOM 781 N N . GLY A 1 97 ? 13.117 5.132 4.843 1.00 71.56 97 GLY A N 1
ATOM 782 C CA . GLY A 1 97 ? 12.723 4.897 6.239 1.00 71.56 97 GLY A CA 1
ATOM 783 C C . GLY A 1 97 ? 12.255 3.457 6.493 1.00 71.56 97 GLY A C 1
ATOM 784 O O . GLY A 1 97 ? 11.815 2.752 5.586 1.00 71.56 97 GLY A O 1
ATOM 785 N N . ASP A 1 98 ? 12.358 2.990 7.737 1.00 77.06 98 ASP A N 1
ATOM 786 C CA . ASP A 1 98 ? 12.087 1.586 8.078 1.00 77.06 98 ASP A CA 1
ATOM 787 C C . ASP A 1 98 ? 10.616 1.204 7.791 1.00 77.06 98 ASP A C 1
ATOM 789 O O . ASP A 1 98 ? 9.696 1.896 8.267 1.00 77.06 98 ASP A O 1
ATOM 793 N N . PRO A 1 99 ? 10.343 0.136 7.013 1.00 76.81 99 PRO A N 1
ATOM 794 C CA . PRO A 1 99 ? 8.985 -0.349 6.809 1.00 76.81 99 PRO A CA 1
ATOM 795 C C . PRO A 1 99 ? 8.411 -0.868 8.133 1.00 76.81 99 PRO A C 1
ATOM 797 O O . PRO A 1 99 ? 8.620 -2.003 8.554 1.00 76.81 99 PRO A O 1
ATOM 800 N N . SER A 1 100 ? 7.631 -0.012 8.790 1.00 86.88 100 SER A N 1
ATOM 801 C CA . SE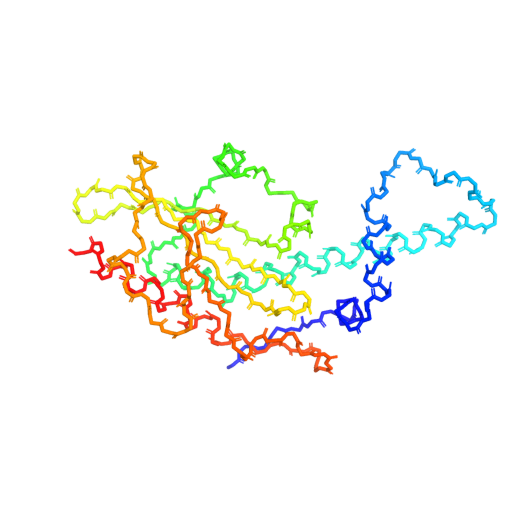R A 1 100 ? 6.951 -0.309 10.048 1.00 86.88 100 SER A CA 1
ATOM 802 C C . SER A 1 100 ? 5.431 -0.363 9.862 1.00 86.88 100 SER A C 1
ATOM 804 O O . SER A 1 100 ? 4.886 0.317 8.986 1.00 86.88 100 SER A O 1
ATOM 806 N N . PRO A 1 101 ? 4.689 -1.083 10.727 1.00 87.06 101 PRO A N 1
ATOM 807 C CA . PRO A 1 101 ? 3.225 -1.081 10.685 1.00 87.06 101 PRO A CA 1
ATOM 808 C C . PRO A 1 101 ? 2.617 0.326 10.783 1.00 87.06 101 PRO A C 1
ATOM 810 O O . PRO A 1 101 ? 1.584 0.606 10.178 1.00 87.06 101 PRO A O 1
ATOM 813 N N . GLY A 1 102 ? 3.261 1.221 11.541 1.00 88.69 102 GLY A N 1
ATOM 814 C CA . GLY A 1 102 ? 2.840 2.616 11.657 1.00 88.69 102 GLY A CA 1
ATOM 815 C C . GLY A 1 102 ? 3.028 3.396 10.358 1.00 88.69 102 GLY A C 1
ATOM 816 O O . GLY A 1 102 ? 2.163 4.194 10.002 1.00 88.69 102 GLY A O 1
ATOM 817 N N . ARG A 1 103 ? 4.119 3.134 9.630 1.00 89.56 103 ARG A N 1
ATOM 818 C CA . ARG A 1 103 ? 4.379 3.740 8.324 1.00 89.56 103 ARG A CA 1
ATOM 819 C C . ARG A 1 103 ? 3.382 3.262 7.271 1.00 89.56 103 ARG A C 1
ATOM 821 O O . ARG A 1 103 ? 2.741 4.104 6.654 1.00 89.56 103 ARG A O 1
ATOM 828 N N . LEU A 1 104 ? 3.183 1.946 7.141 1.00 92.44 104 LEU A N 1
ATOM 829 C CA . LEU A 1 104 ? 2.212 1.368 6.196 1.00 92.44 104 LEU A CA 1
ATOM 830 C C . LEU A 1 104 ? 0.813 1.957 6.386 1.00 92.44 104 LEU A C 1
ATOM 832 O O . LEU A 1 104 ? 0.125 2.258 5.416 1.00 92.44 104 LEU A O 1
ATOM 836 N N . TRP A 1 105 ? 0.403 2.148 7.643 1.00 94.50 105 TRP A N 1
ATOM 837 C CA . TRP A 1 105 ? -0.871 2.779 7.970 1.00 94.50 105 TRP A CA 1
ATOM 838 C C . TRP A 1 105 ? -0.908 4.261 7.583 1.00 94.50 105 TRP A C 1
ATOM 840 O O . TRP A 1 105 ? -1.827 4.695 6.896 1.00 94.50 105 TRP A O 1
ATOM 850 N N . ARG A 1 106 ? 0.100 5.037 8.001 1.00 92.25 106 ARG A N 1
ATOM 851 C CA . ARG A 1 106 ? 0.143 6.493 7.802 1.00 92.25 106 ARG A CA 1
ATOM 852 C C . ARG A 1 106 ? 0.260 6.880 6.331 1.00 92.25 106 ARG A C 1
ATOM 854 O O . ARG A 1 106 ? -0.447 7.770 5.875 1.00 92.25 106 ARG A O 1
ATOM 861 N N . GLU A 1 107 ? 1.147 6.217 5.600 1.00 92.12 107 GLU A N 1
ATOM 862 C CA . GLU A 1 107 ? 1.365 6.460 4.170 1.00 92.12 107 GLU A CA 1
ATOM 863 C C . GLU A 1 107 ? 0.325 5.751 3.304 1.00 92.12 107 GLU A C 1
ATOM 865 O O . GLU A 1 107 ? 0.169 6.062 2.121 1.00 92.12 107 GLU A O 1
ATOM 870 N N . ARG A 1 108 ? -0.408 4.804 3.902 1.00 94.81 108 ARG A N 1
ATOM 871 C CA . ARG A 1 108 ? -1.392 3.949 3.237 1.00 94.81 108 ARG A CA 1
ATOM 872 C C . ARG A 1 108 ? -0.805 3.207 2.038 1.00 94.81 108 ARG A C 1
ATOM 874 O O . ARG A 1 108 ? -1.522 2.899 1.084 1.00 94.81 108 ARG A O 1
ATOM 881 N N . ALA A 1 109 ? 0.496 2.950 2.077 1.00 94.06 109 ALA A N 1
ATOM 882 C CA . ALA A 1 109 ? 1.266 2.417 0.973 1.00 94.06 109 ALA A CA 1
ATOM 883 C C . ALA A 1 109 ? 2.213 1.321 1.449 1.00 94.06 109 ALA A C 1
ATOM 885 O O . ALA A 1 109 ? 2.716 1.366 2.568 1.00 94.06 109 ALA A O 1
ATOM 886 N N . PHE A 1 110 ? 2.462 0.354 0.573 1.00 94.62 110 PHE A N 1
ATOM 887 C CA . PHE A 1 110 ? 3.560 -0.594 0.687 1.00 94.62 110 PHE A CA 1
ATOM 888 C C . PHE A 1 110 ? 4.545 -0.330 -0.451 1.00 94.62 110 PHE A C 1
ATOM 890 O O . PHE A 1 110 ? 4.117 -0.223 -1.604 1.00 94.62 110 PHE A O 1
ATOM 897 N N . CYS A 1 111 ? 5.834 -0.221 -0.128 1.00 92.81 111 CYS A N 1
ATOM 898 C CA . CYS A 1 111 ? 6.904 0.057 -1.081 1.00 92.81 111 CYS A CA 1
ATOM 899 C C . CYS A 1 111 ? 8.013 -1.000 -1.032 1.00 92.81 111 CYS A C 1
ATOM 901 O O . CYS A 1 111 ? 8.285 -1.609 0.007 1.00 92.81 111 CYS A O 1
ATOM 903 N N . ARG A 1 112 ? 8.673 -1.197 -2.174 1.00 93.56 112 ARG A N 1
ATOM 904 C CA . ARG A 1 112 ? 9.933 -1.932 -2.300 1.00 93.56 112 ARG A CA 1
ATOM 905 C C . ARG A 1 112 ? 10.828 -1.229 -3.311 1.00 93.56 112 ARG A C 1
ATOM 907 O O . ARG A 1 112 ? 10.350 -0.796 -4.364 1.00 93.56 112 ARG A O 1
ATOM 914 N N . CYS A 1 113 ? 12.118 -1.190 -2.996 1.00 93.00 113 CYS A N 1
ATOM 915 C CA . CYS A 1 113 ? 13.148 -0.692 -3.895 1.00 93.00 113 CYS A CA 1
ATOM 916 C C . CYS A 1 113 ? 13.968 -1.840 -4.493 1.00 93.00 113 CYS A C 1
ATOM 918 O O . CYS A 1 113 ? 14.194 -2.866 -3.845 1.00 93.00 113 CYS A O 1
ATOM 920 N N . TYR A 1 114 ? 14.412 -1.653 -5.732 1.00 93.56 114 TYR A N 1
ATOM 921 C CA . TYR A 1 114 ? 15.194 -2.616 -6.500 1.00 93.56 114 TYR A CA 1
ATOM 922 C C . TYR A 1 114 ? 16.375 -1.927 -7.171 1.00 93.56 114 TYR A C 1
ATOM 924 O O . TYR A 1 114 ? 16.249 -0.801 -7.650 1.00 93.56 114 TYR A O 1
ATOM 932 N N . SER A 1 115 ? 17.496 -2.636 -7.282 1.00 92.00 115 SER A N 1
ATOM 933 C CA . SER A 1 115 ? 18.615 -2.226 -8.132 1.00 92.00 115 SER A CA 1
ATOM 934 C C . SER A 1 115 ? 18.641 -3.061 -9.409 1.00 92.00 115 SER A C 1
ATOM 936 O O . SER A 1 115 ? 18.626 -4.290 -9.365 1.00 92.00 115 SER A O 1
ATOM 938 N N . TYR A 1 116 ? 18.733 -2.399 -10.559 1.00 90.12 116 TYR A N 1
ATOM 939 C CA . TYR A 1 116 ? 18.806 -3.034 -11.871 1.00 90.12 116 TYR A CA 1
ATOM 940 C C . TYR A 1 116 ? 20.038 -2.556 -12.642 1.00 90.12 116 TYR A C 1
ATOM 942 O O . TYR A 1 116 ? 20.276 -1.360 -12.771 1.00 90.12 116 TYR A O 1
ATOM 950 N N . THR A 1 117 ? 20.831 -3.479 -13.190 1.00 88.75 117 THR A N 1
ATOM 951 C CA . THR A 1 117 ? 22.003 -3.131 -14.014 1.00 88.75 117 THR A CA 1
ATOM 952 C C . THR A 1 117 ? 21.682 -3.318 -15.495 1.00 88.75 117 THR A C 1
ATOM 954 O O . THR A 1 117 ? 21.558 -4.445 -15.968 1.00 88.75 117 THR A O 1
ATOM 957 N N . GLY A 1 118 ? 21.582 -2.215 -16.243 1.00 83.25 118 GLY A N 1
ATOM 958 C CA . GLY A 1 118 ? 21.286 -2.236 -17.679 1.00 83.25 118 GLY A CA 1
ATOM 959 C C . GLY A 1 118 ? 22.470 -2.658 -18.565 1.00 83.25 118 GLY A C 1
ATOM 960 O O . GLY A 1 118 ? 23.601 -2.835 -18.105 1.00 83.25 118 GLY A O 1
ATOM 961 N N . VAL A 1 119 ? 22.238 -2.742 -19.884 1.00 80.75 119 VAL A N 1
ATOM 962 C CA . VAL A 1 119 ? 23.208 -3.249 -20.889 1.00 80.75 119 VAL A CA 1
ATOM 963 C C . VAL A 1 119 ? 24.541 -2.491 -20.875 1.00 80.75 119 VAL A C 1
ATOM 965 O O . VAL A 1 119 ? 25.603 -3.065 -21.119 1.00 80.75 119 VAL A O 1
ATOM 968 N N . ARG A 1 120 ? 24.515 -1.197 -20.542 1.00 81.69 120 ARG A N 1
ATOM 969 C CA . ARG A 1 120 ? 25.707 -0.333 -20.475 1.00 81.69 120 ARG A CA 1
ATOM 970 C C . ARG A 1 120 ? 26.391 -0.318 -19.104 1.00 81.69 120 ARG A C 1
ATOM 972 O O . ARG A 1 120 ? 27.201 0.567 -18.855 1.00 81.69 120 ARG A O 1
ATOM 979 N N . ARG A 1 121 ? 26.068 -1.272 -18.220 1.00 83.25 121 ARG A N 1
ATOM 980 C CA . ARG A 1 121 ? 26.510 -1.316 -16.810 1.00 83.25 121 ARG A CA 1
ATOM 981 C C . ARG A 1 121 ? 26.111 -0.086 -15.992 1.00 83.25 121 ARG A C 1
ATOM 983 O O . ARG A 1 121 ? 26.710 0.181 -14.956 1.00 83.25 121 ARG A O 1
ATOM 990 N N . ARG A 1 122 ? 25.109 0.660 -16.459 1.00 85.81 122 ARG A N 1
ATOM 991 C CA . ARG A 1 122 ? 24.474 1.705 -15.660 1.00 85.81 122 ARG A CA 1
ATOM 992 C C . ARG A 1 122 ? 23.545 1.025 -14.664 1.00 85.81 122 ARG A C 1
ATOM 994 O O . ARG A 1 122 ? 22.778 0.146 -15.064 1.00 85.81 122 ARG A O 1
ATOM 1001 N N . VAL A 1 123 ? 23.668 1.403 -13.401 1.00 88.38 123 VAL A N 1
ATOM 1002 C CA . VAL A 1 123 ? 22.781 0.945 -12.335 1.00 88.38 123 VAL A CA 1
ATOM 1003 C C . VAL A 1 123 ? 21.596 1.898 -12.282 1.00 88.38 123 VAL A C 1
ATOM 1005 O O . VAL A 1 123 ? 21.766 3.108 -12.393 1.00 88.38 123 VAL A O 1
ATOM 1008 N N . PHE A 1 124 ? 20.408 1.330 -12.167 1.00 89.25 124 PHE A N 1
ATOM 1009 C CA . PHE A 1 124 ? 19.166 2.039 -11.941 1.00 89.25 124 PHE A CA 1
ATOM 1010 C C . PHE A 1 124 ? 18.597 1.588 -10.609 1.00 89.25 124 PHE A C 1
ATOM 1012 O O . PHE A 1 124 ? 18.639 0.400 -10.283 1.00 89.25 124 PHE A O 1
ATOM 1019 N N . GLU A 1 125 ? 18.061 2.535 -9.863 1.00 90.88 125 GLU A N 1
ATOM 1020 C CA . GLU A 1 125 ? 17.339 2.287 -8.627 1.00 90.88 125 GLU A CA 1
ATOM 1021 C C . GLU A 1 125 ? 15.868 2.541 -8.906 1.00 90.88 125 GLU A C 1
ATOM 1023 O O . GLU A 1 125 ? 15.508 3.528 -9.544 1.00 90.88 125 GLU A O 1
ATOM 1028 N N . MET A 1 126 ? 15.021 1.608 -8.505 1.00 91.06 126 MET A N 1
ATOM 1029 C CA . MET A 1 126 ? 13.602 1.646 -8.799 1.00 91.06 126 MET A CA 1
ATOM 1030 C C . MET A 1 126 ? 12.822 1.531 -7.504 1.00 91.06 126 M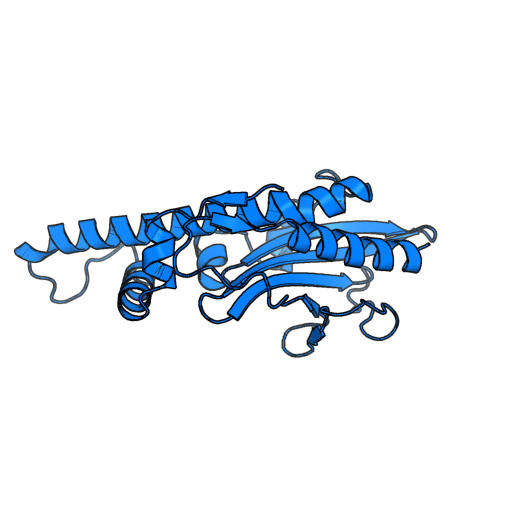ET A C 1
ATOM 1032 O O . MET A 1 126 ? 12.953 0.533 -6.804 1.00 91.06 126 MET A O 1
ATOM 1036 N N . ASP A 1 127 ? 11.979 2.516 -7.233 1.00 91.75 127 ASP A N 1
ATOM 1037 C CA . ASP A 1 127 ? 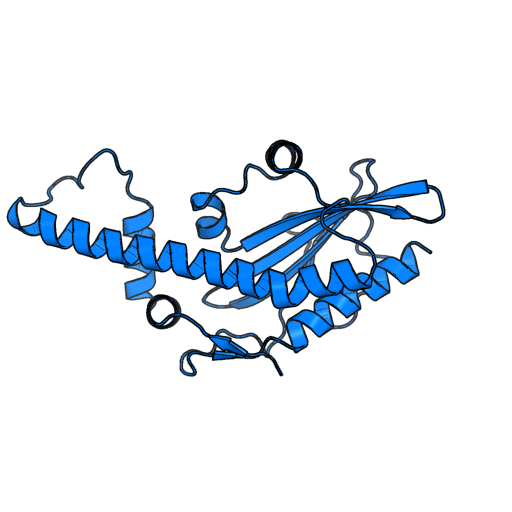11.033 2.522 -6.125 1.00 91.75 127 ASP A CA 1
ATOM 1038 C C . ASP A 1 127 ? 9.636 2.247 -6.677 1.00 91.75 127 ASP A C 1
ATOM 1040 O O . ASP A 1 127 ? 9.136 2.923 -7.580 1.00 91.75 127 ASP A O 1
ATOM 1044 N N . THR A 1 128 ? 9.018 1.202 -6.147 1.00 93.62 128 THR A N 1
ATOM 1045 C CA . THR A 1 128 ? 7.705 0.730 -6.568 1.00 93.62 128 THR A CA 1
ATOM 1046 C C . THR A 1 128 ? 6.789 0.682 -5.369 1.00 93.62 128 THR A C 1
ATOM 1048 O O . THR A 1 128 ? 7.139 0.123 -4.327 1.00 93.62 128 THR A O 1
ATOM 1051 N N . ARG A 1 129 ? 5.588 1.248 -5.513 1.00 93.75 129 ARG A N 1
ATOM 1052 C CA . ARG A 1 129 ? 4.612 1.305 -4.420 1.00 93.75 129 ARG A CA 1
ATOM 1053 C C . ARG A 1 129 ? 3.224 0.912 -4.879 1.00 93.75 129 ARG A C 1
ATOM 1055 O O . ARG A 1 129 ? 2.822 1.177 -6.015 1.00 93.75 129 ARG A O 1
ATOM 1062 N N . VAL A 1 130 ? 2.469 0.322 -3.966 1.00 94.69 130 VAL A N 1
ATOM 1063 C CA . VAL A 1 130 ? 1.013 0.230 -4.055 1.00 94.69 130 VAL A CA 1
ATOM 1064 C C . VAL A 1 130 ? 0.412 1.008 -2.899 1.00 94.69 130 VAL A C 1
ATOM 1066 O O . VAL A 1 130 ? 0.852 0.859 -1.762 1.00 94.69 130 VAL A O 1
ATOM 1069 N N . ARG A 1 131 ? -0.576 1.853 -3.184 1.00 93.69 131 ARG A N 1
ATOM 1070 C CA . ARG A 1 131 ? -1.248 2.695 -2.191 1.00 93.69 131 ARG A CA 1
ATOM 1071 C C . ARG A 1 131 ? -2.748 2.497 -2.269 1.00 93.69 131 ARG A C 1
ATOM 1073 O O . ARG A 1 131 ? -3.304 2.366 -3.359 1.00 93.69 131 ARG A O 1
ATOM 1080 N N . ILE A 1 132 ? -3.395 2.536 -1.114 1.00 93.56 132 ILE A N 1
ATOM 1081 C CA . ILE A 1 132 ? -4.848 2.570 -1.003 1.00 93.56 132 ILE A CA 1
ATOM 1082 C C . ILE A 1 132 ? -5.245 3.925 -0.431 1.00 93.56 132 ILE A C 1
ATOM 1084 O O . ILE A 1 132 ? -4.924 4.255 0.706 1.00 93.56 132 ILE A O 1
ATOM 1088 N N . ASP A 1 133 ? -5.995 4.700 -1.195 1.00 90.00 133 ASP A N 1
ATOM 1089 C CA . ASP A 1 133 ? -6.677 5.878 -0.693 1.00 90.00 133 ASP A CA 1
ATOM 1090 C C . ASP A 1 133 ? -8.181 5.566 -0.573 1.00 90.00 133 ASP A C 1
ATOM 1092 O O . ASP A 1 133 ? -8.810 5.234 -1.579 1.00 90.00 133 ASP A O 1
ATOM 1096 N N . PRO A 1 134 ? -8.790 5.645 0.625 1.00 86.75 134 PRO A N 1
ATOM 1097 C CA . PRO A 1 134 ? -10.219 5.385 0.799 1.00 86.75 134 PRO A CA 1
ATOM 1098 C C . PRO A 1 134 ? -11.137 6.211 -0.114 1.00 86.75 134 PRO A C 1
ATOM 1100 O O . PRO A 1 134 ? -12.246 5.780 -0.417 1.00 86.75 134 PRO A O 1
ATOM 1103 N N . GLU A 1 135 ? -10.701 7.397 -0.540 1.00 84.69 135 GLU A N 1
ATOM 1104 C CA . GLU A 1 135 ? -11.483 8.322 -1.364 1.00 84.69 135 GLU A CA 1
ATOM 1105 C C . GLU A 1 135 ? -11.104 8.235 -2.843 1.00 84.69 135 GLU A C 1
ATOM 1107 O O . GLU A 1 135 ? -11.947 8.448 -3.715 1.00 84.69 135 GLU A O 1
ATOM 1112 N N . GLN A 1 136 ? -9.842 7.911 -3.133 1.00 84.50 136 GLN A N 1
ATOM 1113 C CA . GLN A 1 136 ? -9.287 7.950 -4.491 1.00 84.50 136 GLN A CA 1
ATOM 1114 C C . GLN A 1 136 ? -9.046 6.552 -5.088 1.00 84.50 136 GLN A C 1
ATOM 1116 O O . GLN A 1 136 ? -8.750 6.433 -6.276 1.00 84.50 136 GLN A O 1
ATOM 1121 N N . GLY A 1 137 ? -9.228 5.494 -4.296 1.00 89.62 137 GLY A N 1
ATOM 1122 C CA . GLY A 1 137 ? -9.044 4.103 -4.692 1.00 89.62 137 GLY A CA 1
ATOM 1123 C C . GLY A 1 137 ? -7.589 3.643 -4.630 1.00 89.62 137 GLY A C 1
ATOM 1124 O O . GLY A 1 137 ? -6.779 4.147 -3.853 1.00 89.62 137 GLY A O 1
ATOM 1125 N N . ILE A 1 138 ? -7.264 2.637 -5.437 1.00 91.81 138 ILE A N 1
ATOM 1126 C CA . ILE A 1 138 ? -5.940 2.008 -5.446 1.00 91.81 138 ILE A CA 1
ATOM 1127 C C . ILE A 1 138 ? -5.059 2.647 -6.513 1.00 91.81 138 ILE A C 1
ATOM 1129 O O . ILE A 1 138 ? -5.500 2.891 -7.639 1.00 91.81 138 ILE A O 1
ATOM 1133 N N . ARG A 1 139 ? -3.794 2.872 -6.159 1.00 91.38 139 ARG A N 1
ATOM 1134 C CA . ARG A 1 139 ? -2.781 3.485 -7.016 1.00 91.38 139 ARG A CA 1
ATOM 1135 C C . ARG A 1 139 ? -1.502 2.666 -7.053 1.00 91.38 139 ARG A C 1
ATOM 1137 O O . ARG A 1 139 ? -1.092 2.106 -6.035 1.00 91.38 139 ARG A O 1
ATOM 1144 N N . LEU A 1 140 ? -0.863 2.651 -8.218 1.00 92.75 140 LEU A N 1
ATOM 1145 C CA . LEU A 1 140 ? 0.497 2.147 -8.394 1.00 92.75 140 LEU A CA 1
ATOM 1146 C C . LEU A 1 140 ? 1.444 3.322 -8.611 1.00 92.75 140 LEU A C 1
ATOM 1148 O O . LEU A 1 140 ? 1.097 4.258 -9.328 1.00 92.75 140 LEU A O 1
ATOM 1152 N N . PHE A 1 141 ? 2.625 3.237 -8.011 1.00 92.00 141 PHE A N 1
ATOM 1153 C CA . PHE A 1 141 ? 3.684 4.235 -8.100 1.00 92.00 141 PHE A CA 1
ATOM 1154 C C . PHE A 1 141 ? 4.950 3.576 -8.623 1.00 92.00 141 PHE A C 1
ATOM 1156 O O . PHE A 1 141 ? 5.267 2.453 -8.217 1.00 92.00 141 PHE A O 1
ATOM 1163 N N . LEU A 1 142 ? 5.656 4.292 -9.489 1.00 91.25 142 LEU A N 1
ATOM 1164 C CA . LEU A 1 142 ? 6.959 3.922 -10.012 1.00 91.25 142 LEU A CA 1
ATOM 1165 C C . LEU A 1 142 ? 7.850 5.164 -10.066 1.00 91.25 142 LEU A C 1
ATOM 1167 O O . LEU A 1 142 ? 7.498 6.145 -10.721 1.00 91.25 142 LEU A O 1
ATOM 1171 N N . ARG A 1 143 ? 9.018 5.086 -9.437 1.00 89.19 143 ARG A N 1
ATOM 1172 C CA . ARG A 1 143 ? 10.107 6.061 -9.543 1.00 89.19 143 ARG A CA 1
ATOM 1173 C C . ARG A 1 143 ? 11.388 5.344 -9.947 1.00 89.19 143 ARG A C 1
ATOM 1175 O O . ARG A 1 143 ? 11.599 4.198 -9.554 1.00 89.19 143 ARG A O 1
ATOM 1182 N N . ILE A 1 144 ? 12.215 6.009 -10.755 1.00 87.38 144 ILE A N 1
ATOM 1183 C CA . ILE A 1 144 ? 13.467 5.458 -11.283 1.00 87.38 144 ILE A CA 1
ATOM 1184 C C . ILE A 1 144 ? 14.582 6.512 -11.208 1.00 87.38 144 ILE A C 1
ATOM 1186 O O . ILE A 1 144 ? 14.430 7.626 -11.706 1.00 87.38 144 ILE A O 1
ATOM 1190 N N . GLU A 1 145 ? 15.723 6.133 -10.641 1.00 86.38 145 GLU A N 1
ATOM 1191 C CA . GLU A 1 145 ? 16.925 6.961 -10.456 1.00 86.38 145 GLU A CA 1
ATOM 1192 C C . GLU A 1 145 ? 18.154 6.262 -11.086 1.00 86.38 145 GLU A C 1
ATOM 1194 O O . GLU A 1 145 ? 18.157 5.043 -11.262 1.00 86.38 145 GLU A O 1
ATOM 1199 N N . ASP A 1 146 ? 19.210 6.993 -11.475 1.00 79.00 146 ASP A N 1
ATOM 1200 C CA . ASP A 1 146 ? 20.410 6.442 -12.158 1.00 79.00 146 ASP A CA 1
ATOM 1201 C C . ASP A 1 146 ? 21.549 6.108 -11.201 1.00 79.00 146 ASP A C 1
ATOM 1203 O O . ASP A 1 146 ? 22.705 6.136 -11.608 1.00 79.00 146 ASP A O 1
ATOM 1207 N N . GLY A 1 147 ? 21.302 5.847 -9.922 1.00 71.12 147 GLY A N 1
ATOM 1208 C CA . GLY A 1 147 ? 22.382 5.570 -8.964 1.00 71.12 147 GLY A CA 1
ATOM 1209 C C . GLY A 1 147 ? 23.397 6.718 -8.765 1.00 71.12 147 GLY A C 1
ATOM 1210 O O . GLY A 1 147 ? 24.222 6.645 -7.861 1.00 71.12 147 GLY A O 1
ATOM 1211 N N . GLU A 1 148 ? 23.336 7.801 -9.551 1.00 73.50 148 GLU A N 1
ATOM 1212 C CA . GLU A 1 148 ? 23.981 9.092 -9.288 1.00 73.50 148 GLU A CA 1
ATOM 1213 C C . GLU A 1 148 ? 23.037 10.020 -8.501 1.00 73.50 148 GLU A C 1
ATOM 1215 O O . GLU A 1 148 ? 23.353 11.189 -8.269 1.00 73.50 148 GLU A O 1
ATOM 1220 N N . GLY A 1 149 ? 21.874 9.497 -8.086 1.00 65.88 149 GLY A N 1
ATOM 1221 C CA . GLY A 1 149 ? 20.818 10.242 -7.405 1.00 65.88 149 GLY A CA 1
ATOM 1222 C C . GLY A 1 149 ? 20.182 11.315 -8.285 1.00 65.88 149 GLY A C 1
ATOM 1223 O O . GLY A 1 149 ? 19.526 12.216 -7.764 1.00 65.88 149 GLY A O 1
ATOM 1224 N N . GLN A 1 150 ? 20.403 11.273 -9.606 1.00 66.56 150 GLN A N 1
ATOM 1225 C CA . GLN A 1 150 ? 19.600 12.061 -10.522 1.00 66.56 150 GLN A CA 1
ATOM 1226 C C . GLN A 1 150 ? 18.361 11.256 -10.871 1.00 66.56 150 GLN A C 1
ATOM 1228 O O . GLN A 1 150 ? 18.432 10.091 -11.262 1.00 66.56 150 GLN A O 1
ATOM 1233 N N . ASP A 1 151 ? 17.207 11.896 -10.739 1.00 63.88 151 ASP A N 1
ATOM 1234 C CA . ASP A 1 151 ? 15.961 11.321 -11.206 1.00 63.88 151 ASP A CA 1
ATOM 1235 C C . ASP A 1 151 ? 16.052 11.072 -12.708 1.00 63.88 151 ASP A C 1
ATOM 1237 O O . ASP A 1 151 ? 16.107 11.991 -13.541 1.00 63.88 151 ASP A O 1
ATOM 1241 N N . VAL A 1 152 ? 16.060 9.794 -13.066 1.00 58.03 152 VAL A N 1
ATOM 1242 C CA . VAL A 1 152 ? 16.111 9.353 -14.450 1.00 58.03 152 VAL A CA 1
ATOM 1243 C C . VAL A 1 152 ? 14.691 9.322 -14.958 1.00 58.03 152 VAL A C 1
ATOM 1245 O O . VAL A 1 152 ? 14.088 8.281 -15.179 1.00 58.03 152 VAL A O 1
ATOM 1248 N N . LEU A 1 153 ? 14.230 10.532 -15.254 1.00 62.47 153 LEU A N 1
ATOM 1249 C CA . LEU A 1 153 ? 13.334 10.847 -16.359 1.00 62.47 153 LEU A CA 1
ATOM 1250 C C . LEU A 1 153 ? 11.825 10.716 -16.124 1.00 62.47 153 LEU A C 1
ATOM 1252 O O . LEU A 1 153 ? 11.258 9.631 -16.160 1.00 62.47 153 LEU A O 1
ATOM 1256 N N . PRO A 1 154 ? 11.151 11.872 -16.248 1.00 53.44 154 PRO A N 1
ATOM 1257 C CA . PRO A 1 154 ? 9.775 11.975 -16.736 1.00 53.44 154 PRO A CA 1
ATOM 1258 C C . PRO A 1 154 ? 9.670 12.062 -18.265 1.00 53.44 154 PRO A C 1
ATOM 1260 O O . PRO A 1 154 ? 8.686 11.638 -18.857 1.00 53.44 154 PRO A O 1
ATOM 1263 N N . ALA A 1 155 ? 10.646 12.688 -18.936 1.00 56.97 155 ALA A N 1
ATOM 1264 C CA . ALA A 1 155 ? 10.439 13.171 -20.308 1.00 56.97 155 ALA A CA 1
ATOM 1265 C C . ALA A 1 155 ? 10.690 12.123 -21.408 1.00 56.97 155 ALA A C 1
ATOM 1267 O O . ALA A 1 155 ? 10.202 12.286 -22.525 1.00 56.97 155 ALA A O 1
ATOM 1268 N N . GLN A 1 156 ? 11.479 11.082 -21.126 1.00 67.44 156 GLN A N 1
ATOM 1269 C CA . GLN A 1 156 ? 11.870 10.077 -22.126 1.00 67.44 156 GLN A CA 1
ATOM 1270 C C . GLN A 1 156 ? 11.129 8.751 -21.954 1.00 67.44 156 GLN A C 1
ATOM 1272 O O . GLN A 1 156 ? 10.847 8.092 -22.953 1.00 67.44 156 GLN A O 1
ATOM 1277 N N . LEU A 1 157 ? 10.785 8.376 -20.718 1.00 77.56 157 LEU A N 1
ATOM 1278 C CA . LEU A 1 157 ? 9.961 7.205 -20.458 1.00 77.56 157 LEU A CA 1
ATOM 1279 C C . LEU A 1 157 ? 8.497 7.561 -20.740 1.00 77.56 157 LEU A C 1
ATOM 1281 O O . LEU A 1 157 ? 7.803 8.143 -19.911 1.00 77.56 157 LEU A O 1
ATOM 1285 N N . GLN A 1 158 ? 8.033 7.254 -21.949 1.00 80.56 158 GLN A N 1
ATOM 1286 C CA . GLN A 1 158 ? 6.648 7.499 -22.343 1.00 80.56 158 GLN A CA 1
ATOM 1287 C C . GLN A 1 158 ? 5.758 6.367 -21.839 1.00 80.56 158 GLN A C 1
ATOM 1289 O O . GLN A 1 158 ? 5.489 5.405 -22.559 1.00 80.56 158 GLN A O 1
ATOM 1294 N N . LEU A 1 159 ? 5.297 6.486 -20.593 1.00 82.88 159 LEU A N 1
ATOM 1295 C CA . LEU A 1 159 ? 4.299 5.564 -20.076 1.00 82.88 159 LEU A CA 1
ATOM 1296 C C . LEU A 1 159 ? 2.924 5.856 -20.704 1.00 82.88 159 LEU A C 1
ATOM 1298 O O . LEU A 1 159 ? 2.491 7.008 -20.775 1.00 82.88 159 LEU A O 1
ATOM 1302 N N . PRO A 1 160 ? 2.217 4.826 -21.180 1.00 81.44 160 PRO A N 1
ATOM 1303 C CA . PRO A 1 160 ? 0.882 4.978 -21.748 1.00 81.44 160 PRO A CA 1
ATOM 1304 C C . PRO A 1 160 ? -0.165 5.295 -20.668 1.00 81.44 160 PRO A C 1
ATOM 1306 O O . PRO A 1 160 ? 0.004 4.984 -19.494 1.00 81.44 160 PRO A O 1
ATOM 1309 N N . PHE A 1 161 ? -1.303 5.869 -21.067 1.00 75.19 161 PHE A N 1
ATOM 1310 C CA . PHE A 1 161 ? -2.448 6.068 -20.168 1.00 75.19 161 PHE A CA 1
ATOM 1311 C C . PHE A 1 161 ? -2.829 4.752 -19.452 1.00 75.19 161 PHE A C 1
ATOM 1313 O O . PHE A 1 161 ? -2.863 3.707 -20.113 1.00 75.19 161 PHE A O 1
ATOM 1320 N N . PRO A 1 162 ? -3.179 4.766 -18.148 1.00 84.25 162 PRO A N 1
ATOM 1321 C CA . PRO A 1 162 ? -3.483 5.898 -17.267 1.00 84.25 162 PRO A CA 1
ATOM 1322 C C . PRO A 1 162 ? -2.311 6.390 -16.407 1.00 84.25 162 PRO A C 1
ATOM 1324 O O . PRO A 1 162 ? -2.555 6.925 -15.329 1.00 84.25 162 PRO A O 1
ATOM 1327 N N . TRP A 1 163 ? -1.062 6.182 -16.823 1.00 84.69 163 TRP A N 1
ATOM 1328 C CA . TRP A 1 163 ? 0.070 6.741 -16.092 1.00 84.69 163 TRP A CA 1
ATOM 1329 C C . TRP A 1 163 ? 0.091 8.269 -16.223 1.00 84.69 163 TRP A C 1
ATOM 1331 O O . TRP A 1 163 ? 0.064 8.819 -17.324 1.00 84.69 163 TRP A O 1
ATOM 1341 N N . GLU A 1 164 ? 0.121 8.941 -15.082 1.00 83.94 164 GLU A N 1
ATOM 1342 C CA . GLU A 1 164 ? 0.236 10.381 -14.925 1.00 83.94 164 GLU A CA 1
ATOM 1343 C C . GLU A 1 164 ? 1.550 10.675 -14.203 1.00 83.94 164 GLU A C 1
ATOM 1345 O O . GLU A 1 164 ? 1.935 9.984 -13.260 1.00 83.94 164 GLU A O 1
ATOM 1350 N N . TYR A 1 165 ? 2.265 11.687 -14.680 1.00 79.06 165 TYR A N 1
ATOM 1351 C CA . TYR A 1 165 ? 3.502 12.129 -14.057 1.00 79.06 165 TYR A CA 1
ATOM 1352 C C . TYR A 1 165 ? 3.196 13.215 -13.020 1.00 79.06 165 TYR A C 1
ATOM 1354 O O . TYR A 1 165 ? 2.616 14.248 -13.369 1.00 79.06 165 TYR A O 1
ATOM 1362 N N . GLU A 1 166 ? 3.599 13.005 -11.766 1.00 75.12 166 GLU A N 1
ATOM 1363 C CA . GLU A 1 166 ? 3.380 13.952 -10.672 1.00 75.12 166 GLU A CA 1
ATOM 1364 C C . GLU A 1 166 ? 4.719 14.451 -10.117 1.00 75.12 166 GLU A C 1
ATOM 1366 O O . GLU A 1 166 ? 5.603 13.672 -9.785 1.00 75.12 166 GLU A O 1
ATOM 1371 N N . ARG A 1 167 ? 4.868 15.780 -10.017 1.00 68.12 167 ARG A N 1
ATOM 1372 C CA . ARG A 1 167 ? 6.119 16.448 -9.604 1.00 68.12 167 ARG A CA 1
ATOM 1373 C C . ARG A 1 167 ? 6.113 16.926 -8.144 1.00 68.12 167 ARG A C 1
ATOM 1375 O O . ARG A 1 167 ? 6.970 17.715 -7.759 1.00 68.12 167 ARG A O 1
ATOM 1382 N N . LEU A 1 168 ? 5.085 16.584 -7.369 1.00 56.53 168 LEU A N 1
ATOM 1383 C CA . LEU A 1 168 ? 4.808 17.252 -6.093 1.00 56.53 168 LEU A CA 1
ATOM 1384 C C . LEU A 1 168 ? 5.660 16.731 -4.920 1.00 56.53 168 LEU A C 1
ATOM 1386 O O . LEU A 1 168 ? 5.944 17.519 -4.022 1.00 56.53 168 LEU A O 1
ATOM 1390 N N . GLU A 1 169 ? 6.134 15.479 -4.959 1.00 55.88 169 GLU A N 1
ATOM 1391 C CA . GLU A 1 169 ? 6.939 14.856 -3.881 1.00 55.88 169 GLU A CA 1
ATOM 1392 C C . GLU A 1 169 ? 8.166 14.068 -4.387 1.00 55.88 169 GLU A C 1
ATOM 1394 O O . GLU A 1 169 ? 8.821 13.367 -3.625 1.00 55.88 169 GLU A O 1
ATOM 1399 N N . GLY A 1 170 ? 8.496 14.193 -5.671 1.00 60.47 170 GLY A N 1
ATOM 1400 C CA . GLY A 1 170 ? 9.491 13.366 -6.350 1.00 60.47 170 GLY A CA 1
ATOM 1401 C C . GLY A 1 170 ? 9.252 13.386 -7.855 1.00 60.47 170 GLY A C 1
ATOM 1402 O O . GLY A 1 170 ? 8.356 14.088 -8.338 1.00 60.47 170 GLY A O 1
ATOM 1403 N N . TYR A 1 171 ? 10.066 12.657 -8.609 1.00 64.75 171 TYR A N 1
ATOM 1404 C CA . TYR A 1 171 ? 9.867 12.445 -10.040 1.00 64.75 171 TYR A CA 1
ATOM 1405 C C . TYR A 1 171 ? 9.157 11.101 -10.243 1.00 64.75 171 TYR A C 1
ATOM 1407 O O . TYR A 1 171 ? 9.738 10.142 -10.748 1.00 64.75 171 TYR A O 1
ATOM 1415 N N . ASP A 1 172 ? 7.880 11.052 -9.853 1.00 75.94 172 ASP A N 1
ATOM 1416 C CA . ASP A 1 172 ? 7.124 9.804 -9.762 1.00 75.94 172 ASP A CA 1
ATOM 1417 C C . ASP A 1 172 ? 6.105 9.673 -10.896 1.00 75.94 172 ASP A C 1
ATOM 1419 O O . ASP A 1 172 ? 5.400 10.618 -11.271 1.00 75.94 172 ASP A O 1
ATOM 1423 N N . PHE A 1 173 ? 5.960 8.452 -11.400 1.00 75.31 173 PHE A N 1
ATOM 1424 C CA . PHE A 1 173 ? 4.822 8.058 -12.213 1.00 75.31 173 PHE A CA 1
ATOM 1425 C C . PHE A 1 173 ? 3.768 7.398 -11.336 1.00 75.31 173 PHE A C 1
ATOM 1427 O O . PHE A 1 173 ? 4.060 6.480 -10.568 1.00 75.31 173 PHE A O 1
ATOM 1434 N N . GLN A 1 174 ? 2.519 7.821 -11.503 1.00 78.38 174 GLN A N 1
ATOM 1435 C CA . GLN A 1 174 ? 1.377 7.248 -10.808 1.00 78.38 174 GLN A CA 1
ATOM 1436 C C . GLN A 1 174 ? 0.331 6.773 -11.802 1.00 78.38 174 GLN A C 1
ATOM 1438 O O . GLN A 1 174 ? -0.026 7.484 -12.733 1.00 78.38 174 GLN A O 1
ATOM 1443 N N . ALA A 1 175 ? -0.222 5.588 -11.582 1.00 79.94 175 ALA A N 1
ATOM 1444 C CA . ALA A 1 175 ? -1.415 5.144 -12.284 1.00 79.94 175 ALA A CA 1
ATOM 1445 C C . ALA A 1 175 ? -2.584 5.082 -11.303 1.00 79.94 175 ALA A C 1
ATOM 1447 O O . ALA A 1 175 ? -2.537 4.332 -10.325 1.00 79.94 175 ALA A O 1
ATOM 1448 N N . THR A 1 176 ? -3.657 5.821 -11.617 1.00 74.31 176 THR A N 1
ATOM 1449 C CA . THR A 1 176 ? -4.956 5.733 -10.924 1.00 74.31 176 THR A CA 1
ATOM 1450 C C . THR A 1 176 ? -6.033 5.266 -11.899 1.00 74.31 176 THR A C 1
ATOM 1452 O O . THR A 1 176 ? -6.726 6.064 -12.538 1.00 74.31 176 THR A O 1
ATOM 1455 N N . PRO A 1 177 ? -6.207 3.958 -12.079 1.00 64.38 177 PRO A N 1
ATOM 1456 C CA . PRO A 1 177 ? -7.138 3.462 -13.074 1.00 64.38 177 PRO A CA 1
ATOM 1457 C C . PRO A 1 177 ? -8.551 3.529 -12.500 1.00 64.38 177 PRO A C 1
ATOM 1459 O O . PRO A 1 177 ? -8.829 2.984 -11.434 1.00 64.38 177 PRO A O 1
ATOM 1462 N N . ARG A 1 178 ? -9.487 4.121 -13.253 1.00 62.09 178 ARG A N 1
ATOM 1463 C CA . ARG A 1 178 ? -10.898 4.300 -12.841 1.00 62.09 178 ARG A CA 1
ATOM 1464 C C . ARG A 1 178 ? -11.619 3.013 -12.403 1.00 62.09 178 ARG A C 1
ATOM 1466 O O . ARG A 1 178 ? -12.694 3.098 -11.822 1.00 62.09 178 ARG A O 1
ATOM 1473 N N . ARG A 1 179 ? -11.074 1.833 -12.722 1.00 56.72 179 ARG A N 1
ATOM 1474 C CA . ARG A 1 179 ? -11.641 0.519 -12.380 1.00 56.72 179 ARG A CA 1
ATOM 1475 C C . ARG A 1 179 ? -11.206 -0.027 -11.012 1.00 56.72 179 ARG A C 1
ATOM 1477 O O . ARG A 1 179 ? -11.826 -0.985 -10.575 1.00 56.72 179 ARG A O 1
ATOM 1484 N N . PHE A 1 180 ? -10.223 0.574 -10.334 1.00 60.00 180 PHE A N 1
ATOM 1485 C CA . PHE A 1 180 ? -9.760 0.132 -9.002 1.00 60.00 180 PHE A CA 1
ATOM 1486 C C . PHE A 1 180 ? -10.230 1.042 -7.870 1.00 60.00 180 PHE A C 1
ATOM 1488 O O . PHE A 1 180 ? -9.567 1.175 -6.839 1.00 60.00 180 PHE A O 1
ATOM 1495 N N . LEU A 1 181 ? -11.384 1.683 -8.057 1.00 64.69 181 LEU A N 1
ATOM 1496 C CA . LEU A 1 181 ? -12.095 2.267 -6.930 1.00 64.69 181 LEU A CA 1
ATOM 1497 C C . LEU A 1 181 ? -12.443 1.134 -5.968 1.00 64.69 181 LEU A C 1
ATOM 1499 O O . LEU A 1 181 ? -12.938 0.094 -6.407 1.00 64.69 181 LEU A O 1
ATOM 1503 N N . LEU A 1 182 ? -12.165 1.332 -4.679 1.00 67.44 182 LEU A N 1
ATOM 1504 C CA . LEU A 1 182 ? -12.527 0.370 -3.645 1.00 67.44 182 LEU A CA 1
ATOM 1505 C C . LEU A 1 182 ? -14.031 0.114 -3.759 1.00 67.44 182 LEU A C 1
ATOM 1507 O O . LEU A 1 182 ? -14.824 1.053 -3.620 1.00 67.44 182 LEU A O 1
ATOM 1511 N N . PRO A 1 183 ? -14.454 -1.115 -4.093 1.00 60.00 183 PRO A N 1
ATOM 1512 C CA . PRO A 1 183 ? -15.856 -1.362 -4.304 1.00 60.00 183 PRO A CA 1
ATOM 1513 C C . PRO A 1 183 ? -16.531 -1.325 -2.943 1.00 60.00 183 PRO A C 1
ATOM 1515 O O . PRO A 1 183 ? -16.375 -2.224 -2.123 1.00 60.00 183 PRO A O 1
ATOM 1518 N N . ALA A 1 184 ? -17.321 -0.279 -2.730 1.00 56.69 184 ALA A N 1
ATOM 1519 C CA . ALA A 1 184 ? -18.008 -0.000 -1.478 1.00 56.69 184 ALA A CA 1
ATOM 1520 C C . ALA A 1 184 ? -18.890 -1.157 -0.956 1.00 56.69 184 ALA A C 1
ATOM 1522 O O . ALA A 1 184 ? -19.415 -1.071 0.146 1.00 56.69 184 ALA A O 1
ATOM 1523 N N . ARG A 1 185 ? -19.162 -2.216 -1.737 1.00 63.00 185 ARG A N 1
ATOM 1524 C CA . ARG A 1 185 ? -20.189 -3.214 -1.380 1.00 63.00 185 ARG A CA 1
ATOM 1525 C C . ARG A 1 185 ? -19.935 -4.661 -1.793 1.00 63.00 185 ARG A C 1
ATOM 1527 O O . ARG A 1 185 ? -20.743 -5.506 -1.429 1.00 63.00 185 ARG A O 1
ATOM 1534 N N . THR A 1 186 ? -18.908 -4.969 -2.585 1.00 74.88 186 THR A N 1
ATOM 1535 C CA . THR A 1 186 ? -18.771 -6.327 -3.151 1.00 74.88 186 THR A CA 1
ATOM 1536 C C . THR A 1 186 ? -17.915 -7.261 -2.306 1.00 74.88 186 THR A C 1
ATOM 1538 O O . THR A 1 186 ? -17.919 -8.453 -2.585 1.00 74.88 186 THR A O 1
ATOM 1541 N N . GLY A 1 187 ? -17.173 -6.751 -1.311 1.00 85.25 187 GLY A N 1
ATOM 1542 C CA . GLY A 1 187 ? -16.244 -7.550 -0.494 1.00 85.25 187 GLY A CA 1
ATOM 1543 C C . GLY A 1 187 ? -15.089 -8.184 -1.282 1.00 85.25 187 GLY A C 1
ATOM 1544 O O . GLY A 1 187 ? -14.278 -8.916 -0.725 1.00 85.25 187 GLY A O 1
ATOM 1545 N N . GLU A 1 188 ? -14.996 -7.893 -2.577 1.00 89.38 188 GLU A N 1
ATOM 1546 C CA . GLU A 1 188 ? -14.015 -8.438 -3.505 1.00 89.38 188 GLU A CA 1
ATOM 1547 C C . GLU A 1 188 ? -13.510 -7.337 -4.429 1.00 89.38 188 GLU A C 1
ATOM 1549 O O . GLU A 1 188 ? -14.292 -6.519 -4.919 1.00 89.38 188 GLU A O 1
ATOM 1554 N N . LEU A 1 189 ? -12.212 -7.365 -4.702 1.00 88.88 189 LEU A N 1
ATOM 1555 C CA . LEU A 1 189 ? -11.509 -6.445 -5.575 1.00 88.88 189 LEU A CA 1
ATOM 1556 C C . LEU A 1 189 ? -10.950 -7.187 -6.793 1.00 88.88 189 LEU A C 1
ATOM 1558 O O . LEU A 1 189 ? -10.168 -8.130 -6.668 1.00 88.88 189 LEU A O 1
ATOM 1562 N N . GLU A 1 190 ? -11.312 -6.724 -7.985 1.00 88.69 190 GLU A N 1
ATOM 1563 C CA . GLU A 1 190 ? -10.723 -7.180 -9.245 1.00 88.69 190 GLU A CA 1
ATOM 1564 C C . GLU A 1 190 ? -9.356 -6.506 -9.433 1.00 88.69 190 GLU A C 1
ATOM 1566 O O . GLU A 1 190 ? -9.275 -5.280 -9.418 1.00 88.69 190 GLU A O 1
ATOM 1571 N N . VAL A 1 191 ? -8.281 -7.288 -9.591 1.00 88.19 191 VAL A N 1
ATOM 1572 C CA . VAL A 1 191 ? -6.902 -6.755 -9.631 1.00 88.19 191 VAL A CA 1
ATOM 1573 C C . VAL A 1 191 ? -6.143 -7.047 -10.922 1.00 88.19 191 VAL A C 1
ATOM 1575 O O . VAL A 1 191 ? -4.971 -6.689 -11.039 1.00 88.19 191 VAL A O 1
ATOM 1578 N N . SER A 1 192 ? -6.766 -7.669 -11.928 1.00 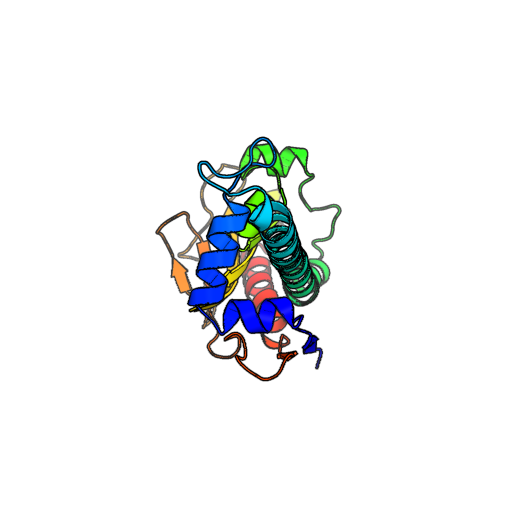87.56 192 SER A N 1
ATOM 1579 C CA . SER A 1 192 ? -6.052 -8.052 -13.154 1.00 87.56 192 SER A CA 1
ATOM 1580 C C . SER A 1 192 ? -5.441 -6.859 -13.878 1.00 87.56 192 SER A C 1
ATOM 1582 O O . SER A 1 192 ? -4.312 -6.956 -14.360 1.00 87.56 192 SER A O 1
ATOM 1584 N N . GLY A 1 193 ? -6.128 -5.716 -13.911 1.00 88.81 193 GLY A N 1
ATOM 1585 C CA . GLY A 1 193 ? -5.551 -4.549 -14.565 1.00 88.81 193 GLY A CA 1
ATOM 1586 C C . GLY A 1 193 ? -4.444 -3.865 -13.748 1.00 88.81 193 GLY A C 1
ATOM 1587 O O . GLY A 1 193 ? -3.635 -3.186 -14.367 1.00 88.81 193 GLY A O 1
ATOM 1588 N N . LEU A 1 194 ? -4.313 -4.087 -12.428 1.00 91.06 194 LEU A N 1
ATOM 1589 C CA . LEU A 1 194 ? -3.127 -3.625 -11.682 1.00 91.06 194 LEU A CA 1
ATOM 1590 C C . LEU A 1 194 ? -1.877 -4.336 -12.200 1.00 91.06 194 LEU A C 1
ATOM 1592 O O . LEU A 1 194 ? -0.882 -3.695 -12.529 1.00 91.06 194 LEU A O 1
ATOM 1596 N N . LEU A 1 195 ? -1.958 -5.659 -12.366 1.00 93.62 195 LEU A N 1
ATOM 1597 C CA . LEU A 1 195 ? -0.881 -6.436 -12.970 1.00 93.62 195 LEU A CA 1
ATOM 1598 C C . LEU A 1 195 ? -0.589 -5.970 -14.400 1.00 93.62 195 LEU A C 1
ATOM 1600 O O . LEU A 1 195 ? 0.574 -5.830 -14.769 1.00 93.62 195 LEU A O 1
ATOM 1604 N N . THR A 1 196 ? -1.618 -5.725 -15.217 1.00 92.94 196 THR A N 1
ATOM 1605 C CA . THR A 1 196 ? -1.428 -5.209 -16.583 1.00 92.94 196 THR A CA 1
ATOM 1606 C C . THR A 1 196 ? -0.638 -3.903 -16.587 1.00 92.94 196 THR A C 1
ATOM 1608 O O . THR A 1 196 ? 0.307 -3.782 -17.359 1.00 92.94 196 THR A O 1
ATOM 1611 N N . LEU A 1 197 ? -0.975 -2.964 -15.702 1.00 92.38 197 LEU A N 1
ATOM 1612 C CA . LEU A 1 197 ? -0.303 -1.668 -15.609 1.00 92.38 197 LEU A CA 1
ATOM 1613 C C . LEU A 1 197 ? 1.137 -1.783 -15.126 1.00 92.38 197 LEU A C 1
ATOM 1615 O O . LEU A 1 197 ? 2.017 -1.159 -15.712 1.00 92.38 197 LEU A O 1
ATOM 1619 N N . ALA A 1 198 ? 1.382 -2.612 -14.110 1.00 94.56 198 ALA A N 1
ATOM 1620 C CA . ALA A 1 198 ? 2.728 -2.884 -13.618 1.00 94.56 198 ALA A CA 1
ATOM 1621 C C . ALA A 1 198 ? 3.617 -3.492 -14.721 1.00 94.56 198 ALA A C 1
ATOM 1623 O O . ALA A 1 198 ? 4.720 -3.010 -14.961 1.00 94.56 198 ALA A O 1
ATOM 1624 N N . ASN A 1 199 ? 3.118 -4.496 -15.462 1.00 95.25 199 ASN A N 1
ATOM 1625 C CA . ASN A 1 199 ? 3.863 -5.083 -16.589 1.00 95.25 199 ASN A CA 1
ATOM 1626 C C . ASN A 1 199 ? 4.114 -4.063 -17.698 1.00 95.25 199 ASN A C 1
ATOM 1628 O O . ASN A 1 199 ? 5.186 -4.050 -18.289 1.00 95.25 199 ASN A O 1
ATOM 1632 N N . GLN A 1 200 ? 3.127 -3.224 -18.000 1.00 93.69 200 GLN A N 1
ATOM 1633 C CA . GLN A 1 200 ? 3.254 -2.198 -19.024 1.00 93.69 200 GLN A CA 1
ATOM 1634 C C . GLN A 1 200 ? 4.355 -1.195 -18.670 1.00 93.69 200 GLN A C 1
ATOM 1636 O O . GLN A 1 200 ? 5.203 -0.914 -19.512 1.00 93.69 200 GLN A O 1
ATOM 1641 N N . ALA A 1 201 ? 4.384 -0.715 -17.424 1.00 92.56 201 ALA A N 1
ATOM 1642 C CA . ALA A 1 201 ? 5.411 0.210 -16.962 1.00 92.56 201 ALA A CA 1
ATOM 1643 C C . ALA A 1 201 ? 6.813 -0.410 -17.005 1.00 92.56 201 ALA A C 1
ATOM 1645 O O . ALA A 1 201 ? 7.734 0.197 -17.553 1.00 92.56 201 ALA A O 1
ATOM 1646 N N . LEU A 1 202 ? 6.962 -1.646 -16.517 1.00 93.88 202 LEU A N 1
ATOM 1647 C CA . LEU A 1 202 ? 8.244 -2.348 -16.566 1.00 93.88 202 LEU A CA 1
ATOM 1648 C C . LEU A 1 202 ? 8.669 -2.690 -17.993 1.00 93.88 202 LEU A C 1
ATOM 1650 O O . LEU A 1 202 ? 9.843 -2.572 -18.304 1.00 93.88 202 LEU A O 1
ATOM 1654 N N . THR A 1 203 ? 7.747 -3.047 -18.887 1.00 94.31 203 THR A N 1
ATOM 1655 C CA . THR A 1 203 ? 8.082 -3.289 -20.299 1.00 94.31 203 THR A CA 1
ATOM 1656 C C . THR A 1 203 ? 8.659 -2.030 -20.938 1.00 94.31 203 THR A C 1
ATOM 1658 O O . THR A 1 203 ? 9.734 -2.098 -21.524 1.00 94.31 203 THR A O 1
ATOM 1661 N N . CYS A 1 204 ? 8.009 -0.874 -20.755 1.00 91.31 204 CYS A N 1
ATOM 1662 C CA . CYS A 1 204 ? 8.520 0.400 -21.261 1.00 91.31 204 CYS A CA 1
ATOM 1663 C C . CYS A 1 204 ? 9.890 0.751 -20.665 1.00 91.31 204 CYS A C 1
ATOM 1665 O O . CYS A 1 204 ? 10.770 1.219 -21.385 1.00 91.31 204 CYS A O 1
ATOM 1667 N N . PHE A 1 205 ? 10.090 0.509 -19.366 1.00 90.75 205 PHE A N 1
ATOM 1668 C CA . PHE A 1 205 ? 11.389 0.713 -18.728 1.00 90.75 205 PHE A CA 1
ATOM 1669 C C . PHE A 1 205 ? 12.464 -0.194 -19.335 1.00 90.75 205 PHE A C 1
ATOM 1671 O O . PHE A 1 205 ? 13.529 0.290 -19.714 1.00 90.75 205 PHE A O 1
ATOM 1678 N N . MET A 1 206 ? 12.171 -1.487 -19.486 1.00 91.56 206 MET A N 1
ATOM 1679 C CA . MET A 1 206 ? 13.103 -2.462 -20.047 1.00 91.56 206 MET A CA 1
ATOM 1680 C C . MET A 1 206 ? 13.456 -2.123 -21.501 1.00 91.56 206 MET A C 1
ATOM 1682 O O . MET A 1 206 ? 14.623 -2.145 -21.868 1.00 91.56 206 MET A O 1
ATOM 1686 N N . GLU A 1 207 ? 12.489 -1.728 -22.326 1.00 90.56 207 GLU A N 1
ATOM 1687 C CA . GLU A 1 207 ? 12.752 -1.266 -23.697 1.00 90.56 207 GLU A CA 1
ATOM 1688 C C . GLU A 1 207 ? 13.626 -0.007 -23.747 1.00 90.56 207 GLU A C 1
ATOM 1690 O O . GLU A 1 207 ? 14.393 0.167 -24.688 1.00 90.56 207 GLU A O 1
ATOM 1695 N N . TRP A 1 208 ? 13.526 0.868 -22.745 1.00 87.00 208 TRP A N 1
ATOM 1696 C CA . TRP A 1 208 ? 14.303 2.104 -22.681 1.00 87.00 208 TRP A CA 1
ATOM 1697 C C . TRP A 1 208 ? 15.759 1.887 -22.228 1.00 87.00 208 TRP A C 1
ATOM 1699 O O . TRP A 1 208 ? 16.664 2.565 -22.719 1.00 87.00 208 TRP A O 1
ATOM 1709 N N . VAL A 1 209 ? 16.011 0.949 -21.306 1.00 86.69 209 VAL A N 1
ATOM 1710 C CA . VAL A 1 209 ? 17.371 0.645 -20.802 1.00 86.69 209 VAL A CA 1
ATOM 1711 C C . VAL A 1 209 ? 18.197 -0.261 -21.723 1.00 86.69 209 VAL A C 1
ATOM 1713 O O . VAL A 1 209 ? 19.410 -0.393 -21.505 1.00 86.69 209 VAL A O 1
ATOM 1716 N N . HIS A 1 210 ? 17.559 -0.904 -22.705 1.00 83.00 210 HIS A N 1
ATOM 1717 C CA . HIS A 1 210 ? 18.183 -1.788 -23.694 1.00 83.00 210 HIS A CA 1
ATOM 1718 C C . HIS A 1 210 ? 18.599 -1.030 -24.964 1.00 83.00 210 HIS A C 1
ATOM 1720 O O . HIS A 1 210 ? 19.777 -1.197 -25.369 1.00 83.00 210 HIS A O 1
#

Sequence (210 aa):
MRAISIPDSLQDYFNDPSLRSVVEHLLEQTDEHLPAGLGWQDVRTYHSARLAALKVRADFALLLLELWDTSWKLALERHGMDENSAWDMESMANYDGDPSPGRLWRERAFCRCYSYTGVRRRVFEMDTRVRIDPEQGIRLFLRIEDGEGQDVLPAQLQLPFPWEYERLEGYDFQATPRRFLLPARTGELEVSGLLTLANQALTCFMEWVH

pLDDT: mean 87.2, std 10.83, range [53.44, 97.81]

Secondary structure (DSSP, 8-state):
-PEEEPPHHHHHHHH-HHHHHHHHHHHHS-SS-PPTT--GGGHHHHHHHHHHHHHHHHHHHHHHHHHHHHTHHHHHHHTT--TTTBPPHHHHHHHT----HHHHHHH-EEEEEEEEE-TTS-EEEEEEEEEEETTTEEEEEEEEE-SSS-B--SSS--PPTTEEEE-SSSSEEEE--TT-S--TTTSEEE-HHHHHHHHHHHHHHHHHH-

Radius of gyration: 19.34 Å; chains: 1; bounding box: 47×31×59 Å